Protein AF-A0A2H5Q8F5-F1 (afdb_monomer)

Organism: Citrus unshiu (NCBI:txid55188)

Solvent-accessible surface area (backbone atoms only — not comparable to full-atom values): 18037 Å² total; per-residue (Å²): 134,85,82,70,78,88,77,77,68,97,67,90,52,78,84,54,54,41,53,65,63,51,45,50,50,48,67,72,54,40,42,77,67,35,43,55,51,43,51,74,40,94,64,18,70,63,71,73,54,81,83,72,86,85,52,35,65,60,52,47,59,52,56,75,29,54,50,92,69,85,92,63,81,60,96,67,64,47,37,30,56,56,87,95,43,81,43,79,48,35,58,67,56,48,17,65,75,69,66,34,44,76,59,76,80,81,71,78,81,60,94,77,54,54,51,48,64,42,45,75,76,54,72,24,91,85,50,85,51,27,40,51,56,46,57,49,50,62,69,69,54,59,42,86,81,42,57,59,68,57,45,36,36,53,50,52,42,52,48,42,48,43,43,57,62,27,58,60,54,82,40,66,55,63,59,70,56,54,28,40,31,65,45,54,69,61,50,68,68,44,23,53,21,45,60,38,38,54,54,49,47,55,54,56,58,48,58,52,55,58,47,52,54,49,52,53,51,51,57,62,68,69,48,76,81,84,72,90,76,88,82,91,79,94,86,86,90,82,87,80,84,88,86,82,82,89,77,80,94,77,82,86,82,80,81,74,86,82,80,82,85,85,89,85,90,82,87,84,90,80,84,80,89,79,89,80,88,84,83,88,133

Radius of gyration: 29.48 Å; Cα contacts (8 Å, |Δi|>4): 222; chains: 1; bounding box: 108×47×76 Å

pLDDT: mean 73.05, std 24.73, range [25.03, 98.44]

Foldseek 3Di:
DDDDPVLDDDAFDDFLAPLVVLLVLLVVQADPLLLVVLLPAQQNCSNVDDDDDDDRPVLSVQLVQWDDDDPDPPVQKTWGDDPPDIDIDGLVVLCVVNVFAADDLPDDDDPPLPLVLCVPQVVDDPDWAFQQNLVVSSNVDRNVPDDSLSSNLSSLLSCCQRHQVSDDRRHTTDSVLSSQSSVVVSNRPDRSSVSSSVNVRVVSVCSSVVVSVVVVVVVVVPPDPPDDDDDDDDDDPPDDDDDDDDDDDDDDDDDDDDDDDDDDDDDDDDDDDDDDDDDDD

Structure (mmCIF, N/CA/C/O backbone):
data_AF-A0A2H5Q8F5-F1
#
_entry.id   AF-A0A2H5Q8F5-F1
#
loop_
_atom_site.group_PDB
_atom_site.id
_atom_site.type_symbol
_atom_site.label_atom_id
_atom_site.label_alt_id
_atom_site.label_comp_id
_atom_site.label_asym_id
_atom_site.label_entity_id
_atom_site.label_seq_id
_atom_site.pdbx_PDB_ins_code
_atom_site.Cartn_x
_atom_site.Cartn_y
_atom_site.Cartn_z
_atom_site.occupancy
_atom_site.B_iso_or_equiv
_atom_site.auth_seq_id
_atom_site.auth_comp_id
_atom_site.auth_asym_id
_atom_site.auth_atom_id
_atom_site.pdbx_PDB_model_num
ATOM 1 N N . MET A 1 1 ? 21.955 -10.061 -30.397 1.00 34.00 1 MET A N 1
ATOM 2 C CA . MET A 1 1 ? 22.766 -8.888 -29.993 1.00 34.00 1 MET A CA 1
ATOM 3 C C . MET A 1 1 ? 23.418 -9.223 -28.654 1.00 34.00 1 MET A C 1
ATOM 5 O O . MET A 1 1 ? 22.698 -9.465 -27.698 1.00 34.00 1 MET A O 1
ATOM 9 N N . TYR A 1 2 ? 24.745 -9.379 -28.593 1.00 30.88 2 TYR A N 1
ATOM 10 C CA . TYR A 1 2 ? 25.444 -9.763 -27.357 1.00 30.88 2 TYR A CA 1
ATOM 11 C C . TYR A 1 2 ? 25.625 -8.535 -26.455 1.00 30.88 2 TYR A C 1
ATOM 13 O O . TYR A 1 2 ? 26.374 -7.623 -26.804 1.00 30.88 2 TYR A O 1
ATOM 21 N N . PHE A 1 3 ? 24.958 -8.511 -25.299 1.00 35.00 3 PHE A N 1
ATOM 22 C CA . PHE A 1 3 ? 25.232 -7.530 -24.247 1.00 35.00 3 PHE A CA 1
ATOM 23 C C . PHE A 1 3 ? 26.681 -7.702 -23.766 1.00 35.00 3 PHE A C 1
ATOM 25 O O . PHE A 1 3 ? 27.077 -8.789 -23.338 1.00 35.00 3 PHE A O 1
ATOM 32 N N . ARG A 1 4 ? 27.504 -6.649 -23.860 1.00 33.81 4 ARG A N 1
ATOM 33 C CA . ARG A 1 4 ? 28.868 -6.677 -23.318 1.00 33.81 4 ARG A CA 1
ATOM 34 C C . ARG A 1 4 ? 28.794 -6.699 -21.791 1.00 33.81 4 ARG A C 1
ATOM 36 O O . ARG A 1 4 ? 28.156 -5.861 -21.170 1.00 33.81 4 ARG A O 1
ATOM 43 N N . TYR A 1 5 ? 29.523 -7.630 -21.184 1.00 40.81 5 TYR A N 1
ATOM 44 C CA . TYR A 1 5 ? 29.612 -7.847 -19.732 1.00 40.81 5 TYR A CA 1
ATOM 45 C C . TYR A 1 5 ? 30.163 -6.637 -18.933 1.00 40.81 5 TYR A C 1
ATOM 47 O O . TYR A 1 5 ? 30.174 -6.660 -17.707 1.00 40.81 5 TYR A O 1
ATOM 55 N N . ALA A 1 6 ? 30.625 -5.580 -19.614 1.00 42.28 6 ALA A N 1
ATOM 56 C CA . ALA A 1 6 ? 31.338 -4.437 -19.036 1.00 42.28 6 ALA A CA 1
ATOM 57 C C . ALA A 1 6 ? 30.448 -3.408 -18.301 1.00 42.28 6 ALA A C 1
ATOM 59 O O . ALA A 1 6 ? 30.986 -2.525 -17.626 1.00 42.28 6 ALA A O 1
ATOM 60 N N . ASP A 1 7 ? 29.122 -3.553 -18.387 1.00 51.56 7 ASP A N 1
ATOM 61 C CA . ASP A 1 7 ? 28.143 -2.650 -17.757 1.00 51.56 7 ASP A CA 1
ATOM 62 C C . ASP A 1 7 ? 27.444 -3.264 -16.527 1.00 51.56 7 ASP A C 1
ATOM 64 O O . ASP A 1 7 ? 26.551 -2.662 -15.935 1.00 51.56 7 ASP A O 1
ATOM 68 N N . HIS A 1 8 ? 27.867 -4.457 -16.092 1.00 58.03 8 HIS A N 1
ATOM 69 C CA . HIS A 1 8 ? 27.365 -5.067 -14.860 1.00 58.03 8 HIS A CA 1
ATOM 70 C C . HIS A 1 8 ? 28.034 -4.415 -13.644 1.00 58.03 8 HIS A C 1
ATOM 72 O O . HIS A 1 8 ? 29.191 -4.699 -13.331 1.00 58.03 8 HIS A O 1
ATOM 78 N N . PHE A 1 9 ? 27.305 -3.553 -12.934 1.00 59.28 9 PHE A N 1
ATOM 79 C CA . PHE A 1 9 ? 27.738 -3.031 -11.638 1.00 59.28 9 PHE A CA 1
ATOM 80 C C . PHE A 1 9 ? 27.064 -3.803 -10.494 1.00 59.28 9 PHE A C 1
ATOM 82 O O . PHE A 1 9 ? 25.856 -4.046 -10.537 1.00 59.28 9 PHE A O 1
ATOM 89 N N . PRO A 1 10 ? 27.805 -4.177 -9.435 1.00 57.28 10 PRO A N 1
ATOM 90 C CA . PRO A 1 10 ? 27.221 -4.857 -8.291 1.00 57.28 10 PRO A CA 1
ATOM 91 C C . PRO A 1 10 ? 26.249 -3.912 -7.584 1.00 57.28 10 PRO A C 1
ATOM 93 O O . PRO A 1 10 ? 26.632 -2.891 -7.011 1.00 57.28 10 PRO A O 1
ATOM 96 N N . SER A 1 11 ? 24.965 -4.252 -7.630 1.00 60.81 11 SER A N 1
ATOM 97 C CA . SER A 1 11 ? 23.902 -3.422 -7.086 1.00 60.81 11 SER A CA 1
ATOM 98 C C . SER A 1 11 ? 23.015 -4.234 -6.153 1.00 60.81 11 SER A C 1
ATOM 100 O O . SER A 1 11 ? 22.461 -5.269 -6.522 1.00 60.81 11 SER A O 1
ATOM 102 N N . ARG A 1 12 ? 22.851 -3.746 -4.919 1.00 68.69 12 ARG A N 1
ATOM 103 C CA . ARG A 1 12 ? 21.891 -4.315 -3.972 1.00 68.69 12 ARG A CA 1
ATOM 104 C C . ARG A 1 12 ? 20.542 -3.636 -4.179 1.00 68.69 12 ARG A C 1
ATOM 106 O O . ARG A 1 12 ? 20.439 -2.410 -4.104 1.00 68.69 12 ARG A O 1
ATOM 113 N N . ILE A 1 13 ? 19.522 -4.435 -4.466 1.00 75.06 13 ILE A N 1
ATOM 114 C CA . ILE A 1 13 ? 18.124 -4.004 -4.479 1.00 75.06 13 ILE A CA 1
ATOM 115 C C . ILE A 1 13 ? 17.458 -4.612 -3.254 1.00 75.06 13 ILE A C 1
ATOM 117 O O . ILE A 1 13 ? 17.6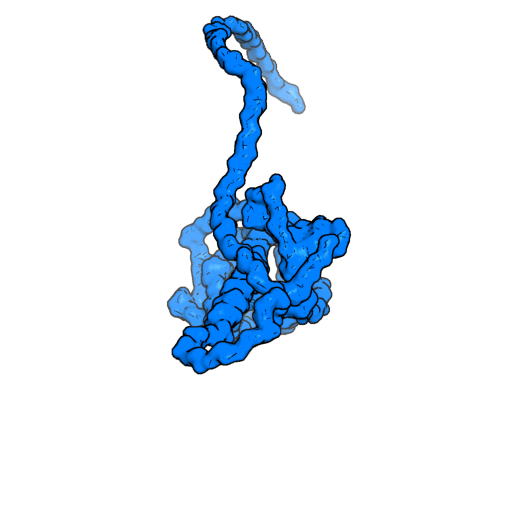34 -5.795 -2.963 1.00 75.06 13 ILE A O 1
ATOM 121 N N . SER A 1 14 ? 16.723 -3.795 -2.514 1.00 75.12 14 SER A N 1
ATOM 122 C CA . SER A 1 14 ? 15.974 -4.224 -1.337 1.00 75.12 14 SER A CA 1
ATOM 123 C C . SER A 1 14 ? 14.509 -3.872 -1.509 1.00 75.12 14 SER A C 1
ATOM 125 O O . SER A 1 14 ? 14.201 -2.729 -1.837 1.00 75.12 14 SER A O 1
ATOM 127 N N . SER A 1 15 ? 13.630 -4.826 -1.221 1.00 79.69 15 SER A N 1
ATOM 128 C CA . SER A 1 15 ? 12.203 -4.558 -1.086 1.00 79.69 15 SER A CA 1
ATOM 129 C C . SER A 1 15 ? 11.922 -3.952 0.283 1.00 79.69 15 SER A C 1
ATOM 131 O O . SER A 1 15 ? 12.392 -4.458 1.304 1.00 79.69 15 SER A O 1
ATOM 133 N N . MET A 1 16 ? 11.164 -2.860 0.294 1.00 81.69 16 MET A N 1
ATOM 134 C CA . MET A 1 16 ? 10.623 -2.260 1.515 1.00 81.69 16 MET A CA 1
ATOM 135 C C . MET A 1 16 ? 9.181 -2.707 1.789 1.00 81.69 16 MET A C 1
ATOM 137 O O . MET A 1 16 ? 8.676 -2.497 2.893 1.00 81.69 16 MET A O 1
ATOM 141 N N . CYS A 1 17 ? 8.530 -3.340 0.808 1.00 81.94 17 CYS A N 1
ATOM 142 C CA . CYS A 1 17 ? 7.189 -3.886 0.947 1.00 81.94 17 CYS A CA 1
ATOM 143 C C . CYS A 1 17 ? 7.223 -5.096 1.889 1.00 81.94 17 CYS A C 1
ATOM 145 O O . CYS A 1 17 ? 8.013 -6.025 1.700 1.00 81.94 17 CYS A O 1
ATOM 147 N N . LYS A 1 18 ? 6.355 -5.091 2.905 1.00 83.06 18 LYS A N 1
ATOM 148 C CA . LYS A 1 18 ? 6.269 -6.151 3.923 1.00 83.06 18 LYS A CA 1
ATOM 149 C C . LYS A 1 18 ? 4.934 -6.893 3.878 1.00 83.06 18 LYS A C 1
ATOM 151 O O . LYS A 1 18 ? 4.382 -7.191 4.933 1.00 83.06 18 LYS A O 1
ATOM 156 N N . LEU A 1 19 ? 4.423 -7.191 2.680 1.00 89.88 19 LEU A N 1
ATOM 157 C CA . LEU A 1 19 ? 3.089 -7.777 2.483 1.00 89.88 19 LEU A CA 1
ATOM 158 C C . LEU A 1 19 ? 2.803 -8.949 3.433 1.00 89.88 19 LEU A C 1
ATOM 160 O O . LEU A 1 19 ? 1.836 -8.894 4.179 1.00 89.88 19 LEU A O 1
ATOM 164 N N . SER A 1 20 ? 3.673 -9.959 3.484 1.00 90.19 20 SER A N 1
ATOM 165 C CA . SER A 1 20 ? 3.462 -11.143 4.330 1.00 90.19 20 SER A CA 1
ATOM 166 C C . SER A 1 20 ? 3.398 -10.819 5.825 1.00 90.19 20 SER A C 1
ATOM 168 O O . SER A 1 20 ? 2.561 -11.360 6.543 1.00 90.19 20 SER A O 1
ATOM 170 N N . SER A 1 21 ? 4.254 -9.914 6.308 1.00 90.88 21 SER A N 1
ATOM 171 C CA . SER A 1 21 ? 4.241 -9.478 7.709 1.00 90.88 21 SER A CA 1
ATOM 172 C C . SER A 1 21 ? 3.019 -8.621 8.038 1.00 90.88 21 SER A C 1
ATOM 174 O O . SER A 1 21 ? 2.482 -8.738 9.134 1.00 90.88 21 SER A O 1
ATOM 176 N N . VAL A 1 22 ? 2.580 -7.776 7.103 1.00 93.56 22 VAL A N 1
ATOM 177 C CA . VAL A 1 22 ? 1.410 -6.902 7.263 1.00 93.56 22 VAL A CA 1
ATOM 178 C C . VAL A 1 22 ? 0.121 -7.716 7.252 1.00 93.56 22 VAL A C 1
ATOM 180 O O . VAL A 1 22 ? -0.694 -7.548 8.150 1.00 93.56 22 VAL A O 1
ATOM 183 N N . VAL A 1 23 ? -0.032 -8.636 6.295 1.00 94.75 23 VAL A N 1
ATOM 184 C CA . VAL A 1 23 ? -1.160 -9.579 6.222 1.00 94.75 23 VAL A CA 1
ATOM 185 C C . VAL A 1 23 ? -1.274 -10.355 7.528 1.00 94.75 23 VAL A C 1
ATOM 187 O O . VAL A 1 23 ? -2.320 -10.315 8.168 1.00 94.75 23 VAL A O 1
ATOM 190 N N . LYS A 1 24 ? -0.169 -10.949 7.994 1.00 94.44 24 LYS A N 1
ATOM 191 C CA . LYS A 1 24 ? -0.139 -11.673 9.267 1.00 94.44 24 LYS A CA 1
ATOM 192 C C . LYS A 1 24 ? -0.537 -10.787 10.453 1.00 94.44 24 LYS A C 1
ATOM 194 O O . LYS A 1 24 ? -1.337 -11.204 11.281 1.00 94.44 24 LYS A O 1
ATOM 199 N N . ALA A 1 25 ? -0.019 -9.559 10.524 1.00 95.94 25 ALA A N 1
ATOM 200 C CA . ALA A 1 25 ? -0.371 -8.628 11.595 1.00 95.94 25 ALA A CA 1
ATOM 201 C C . ALA A 1 25 ? -1.864 -8.260 11.582 1.00 95.94 25 ALA A C 1
ATOM 203 O O . ALA A 1 25 ? -2.475 -8.180 12.642 1.00 95.94 25 ALA A O 1
ATOM 204 N N . ILE A 1 26 ? -2.461 -8.063 10.403 1.00 97.06 26 ILE A N 1
ATOM 205 C CA . ILE A 1 26 ? -3.895 -7.782 10.252 1.00 97.06 26 ILE A CA 1
ATOM 206 C C . ILE A 1 26 ? -4.732 -8.990 10.695 1.00 97.06 26 ILE A C 1
ATOM 208 O O . ILE A 1 26 ? -5.683 -8.819 11.455 1.00 97.06 26 ILE A O 1
ATOM 212 N N . GLU A 1 27 ? -4.369 -10.201 10.267 1.00 96.19 27 GLU A N 1
ATOM 213 C CA . GLU A 1 27 ? -5.077 -11.437 10.631 1.00 96.19 27 GLU A CA 1
ATOM 214 C C . GLU A 1 27 ? -5.012 -11.752 12.129 1.00 96.19 27 GLU A C 1
ATOM 216 O O . GLU A 1 27 ? -5.984 -12.255 12.688 1.00 96.19 27 GLU A O 1
ATOM 221 N N . GLU A 1 28 ? -3.887 -11.452 12.781 1.00 96.44 28 GLU A N 1
ATOM 222 C CA . GLU A 1 28 ? -3.693 -11.680 14.217 1.00 96.44 28 GLU A CA 1
ATOM 223 C C . GLU A 1 28 ? -4.372 -10.616 15.088 1.00 96.44 28 GLU A C 1
ATOM 225 O O . GLU A 1 28 ? -4.839 -10.931 16.183 1.00 96.44 28 GLU A O 1
ATOM 230 N N . LYS A 1 29 ? -4.397 -9.353 14.641 1.00 96.75 29 LYS A N 1
ATOM 231 C CA . LYS A 1 29 ? -4.876 -8.224 15.453 1.00 96.75 29 LYS A CA 1
ATOM 232 C C . LYS A 1 29 ? -6.372 -7.970 15.328 1.00 96.75 29 LYS A C 1
ATOM 234 O O . LYS A 1 29 ? -6.983 -7.605 16.326 1.00 96.75 29 LYS A O 1
ATOM 239 N N . LEU A 1 30 ? -6.954 -8.110 14.138 1.00 98.00 30 LEU A N 1
ATOM 240 C CA . LEU A 1 30 ? -8.371 -7.813 13.935 1.00 98.00 30 LEU A CA 1
ATOM 241 C C . LEU A 1 30 ? -9.266 -8.886 14.558 1.00 98.00 30 LEU A C 1
ATOM 243 O O . LEU A 1 30 ? -8.989 -10.084 14.488 1.00 98.00 30 LEU A O 1
ATOM 247 N N . THR A 1 31 ? -10.415 -8.470 15.094 1.00 98.31 31 THR A N 1
ATOM 248 C CA . THR A 1 31 ? -11.453 -9.429 15.493 1.00 98.31 31 THR A CA 1
ATOM 249 C C . THR A 1 31 ? -12.011 -10.159 14.266 1.00 98.31 31 THR A C 1
ATOM 251 O O . THR A 1 31 ? -11.917 -9.682 13.134 1.00 98.31 31 THR A O 1
ATOM 254 N N . LYS A 1 32 ? -12.679 -11.308 14.461 1.00 98.06 32 LYS A N 1
ATOM 255 C CA . LYS A 1 32 ? -13.287 -12.073 13.350 1.00 98.06 32 LYS A CA 1
ATOM 256 C C . LYS A 1 32 ? -14.222 -11.223 12.481 1.00 98.06 32 LYS A C 1
ATOM 258 O O . LYS A 1 32 ? -14.251 -11.392 11.261 1.00 98.06 32 LYS A O 1
ATOM 263 N N . ARG A 1 33 ? -14.981 -10.314 13.102 1.00 98.06 33 ARG A N 1
ATOM 264 C CA . ARG A 1 33 ? -15.904 -9.415 12.401 1.00 98.06 33 ARG A CA 1
ATOM 265 C C . ARG A 1 33 ? -15.145 -8.375 11.580 1.00 98.06 33 ARG A C 1
ATOM 267 O O . ARG A 1 33 ? -15.401 -8.264 10.385 1.00 98.06 33 ARG A O 1
ATOM 274 N N . GLN A 1 34 ? -14.183 -7.688 12.189 1.00 98.44 34 GLN A N 1
ATOM 275 C CA . GLN A 1 34 ? -13.357 -6.675 11.523 1.00 98.44 34 GLN A CA 1
ATOM 276 C C . GLN A 1 34 ? -12.548 -7.276 10.370 1.00 98.44 34 GLN A C 1
ATOM 278 O O . GLN A 1 34 ? -12.529 -6.729 9.270 1.00 98.44 34 GLN A O 1
ATOM 283 N N . LEU A 1 35 ? -11.959 -8.457 10.577 1.00 98.31 35 LEU A N 1
ATOM 284 C CA . LEU A 1 35 ? -11.248 -9.185 9.531 1.00 98.31 35 LEU A CA 1
ATOM 285 C C . LEU A 1 35 ? -12.183 -9.569 8.378 1.00 98.31 35 LEU A C 1
ATOM 287 O O . LEU A 1 35 ? -11.809 -9.442 7.215 1.00 98.31 35 LEU A O 1
ATOM 291 N N . SER A 1 36 ? -13.419 -9.994 8.669 1.00 98.25 36 SER A N 1
ATOM 292 C CA . SER A 1 36 ? -14.413 -10.244 7.619 1.00 98.25 36 SER A CA 1
ATOM 293 C C . SER A 1 36 ? -14.797 -8.975 6.857 1.00 98.25 36 SER A C 1
ATOM 295 O O . SER A 1 36 ? -15.155 -9.087 5.685 1.00 98.25 36 SER A O 1
ATOM 297 N N . MET A 1 37 ? -14.784 -7.806 7.498 1.00 98.38 37 MET A N 1
ATOM 298 C CA . MET A 1 37 ? -15.031 -6.531 6.825 1.00 98.38 37 MET A CA 1
ATOM 299 C C . MET A 1 37 ? -13.860 -6.177 5.909 1.00 98.38 37 MET A C 1
ATOM 301 O O . MET A 1 37 ? -14.089 -5.898 4.738 1.00 98.38 37 MET A O 1
ATOM 305 N N . PHE A 1 38 ? -12.620 -6.304 6.392 1.00 98.19 38 PHE A N 1
ATOM 306 C CA . PHE A 1 38 ? -11.417 -6.072 5.590 1.00 98.19 38 PHE A CA 1
ATOM 307 C C . PHE A 1 38 ? -11.344 -7.004 4.372 1.00 98.19 38 PHE A C 1
ATOM 309 O O . PHE A 1 38 ? -11.084 -6.549 3.263 1.00 98.19 38 PHE A O 1
ATOM 316 N N . LYS A 1 39 ? -11.642 -8.301 4.545 1.00 97.62 39 LYS A N 1
ATOM 317 C CA . LYS A 1 39 ? -11.675 -9.293 3.451 1.00 97.62 39 LYS A CA 1
ATOM 318 C C . LYS A 1 39 ? -12.640 -8.936 2.320 1.00 97.62 39 LYS A C 1
ATOM 320 O O . LYS A 1 39 ? -12.420 -9.347 1.189 1.00 97.62 39 LYS A O 1
ATOM 325 N N . LYS A 1 40 ? -13.716 -8.210 2.624 1.00 97.19 40 LYS A N 1
ATOM 326 C CA . LYS A 1 40 ? -14.716 -7.770 1.639 1.00 97.19 40 LYS A CA 1
ATOM 327 C C . LYS A 1 40 ? -14.396 -6.396 1.040 1.00 97.19 40 LYS A C 1
ATOM 329 O O . LYS A 1 40 ? -15.150 -5.932 0.190 1.00 97.19 40 LYS A O 1
ATOM 334 N N . ASP A 1 41 ? -13.343 -5.737 1.514 1.00 96.06 41 ASP A N 1
ATOM 335 C CA . ASP A 1 41 ? -12.947 -4.399 1.086 1.00 96.06 41 ASP A CA 1
ATOM 336 C C . ASP A 1 41 ? -11.919 -4.443 -0.060 1.00 96.06 41 ASP A C 1
ATOM 338 O O . ASP A 1 41 ? -11.476 -5.510 -0.484 1.00 96.06 41 ASP A O 1
ATOM 342 N N . ILE A 1 42 ? -11.512 -3.269 -0.548 1.00 94.94 42 ILE A N 1
ATOM 343 C CA . ILE A 1 42 ? -10.690 -3.068 -1.756 1.00 94.94 42 ILE A CA 1
ATOM 344 C C . ILE A 1 42 ? -9.304 -3.735 -1.734 1.00 94.94 42 ILE A C 1
ATOM 346 O O . ILE A 1 42 ? -8.683 -3.878 -2.782 1.00 94.94 42 ILE A O 1
ATOM 350 N N . PHE A 1 43 ? -8.808 -4.133 -0.560 1.00 96.06 43 PHE A N 1
ATOM 351 C CA . PHE A 1 43 ? -7.529 -4.835 -0.402 1.00 96.06 43 PHE A CA 1
ATOM 352 C C . PHE A 1 43 ? -7.692 -6.268 0.111 1.00 96.06 43 PHE A C 1
ATOM 354 O O . PHE A 1 43 ? -6.701 -6.928 0.425 1.00 96.06 43 PHE A O 1
ATOM 361 N N . GLY A 1 44 ? -8.926 -6.764 0.221 1.00 96.19 44 GLY A N 1
ATOM 362 C CA . GLY A 1 44 ? -9.214 -8.071 0.801 1.00 96.19 44 GLY A CA 1
ATOM 363 C C . GLY A 1 44 ? -8.519 -9.222 0.075 1.00 96.19 44 GLY A C 1
ATOM 364 O O . GLY A 1 44 ? -8.017 -10.136 0.727 1.00 96.19 44 GLY A O 1
ATOM 365 N N . HIS A 1 45 ? -8.395 -9.138 -1.254 1.00 94.62 45 HIS A N 1
ATOM 366 C CA . HIS A 1 45 ? -7.743 -10.159 -2.083 1.00 94.62 45 HIS A CA 1
ATOM 367 C C . HIS A 1 45 ? -6.256 -10.345 -1.764 1.00 94.62 45 HIS A C 1
ATOM 369 O O . HIS A 1 45 ? -5.722 -11.434 -1.964 1.00 94.62 45 HIS A O 1
ATOM 375 N N . PHE A 1 46 ? -5.585 -9.336 -1.200 1.00 94.38 46 PHE A N 1
ATOM 376 C CA . PHE A 1 46 ? -4.183 -9.458 -0.796 1.00 94.38 46 PHE A CA 1
ATOM 377 C C . PHE A 1 46 ? -3.964 -10.409 0.384 1.00 94.38 46 PHE A C 1
ATOM 379 O O . PHE A 1 46 ? -2.854 -10.916 0.545 1.00 94.38 46 PHE A O 1
ATOM 386 N N . LEU A 1 47 ? -4.996 -10.686 1.189 1.00 93.25 47 LEU A N 1
ATOM 387 C CA . LEU A 1 47 ? -4.921 -11.688 2.258 1.00 93.25 47 LEU A CA 1
ATOM 388 C C . LEU A 1 47 ? -4.799 -13.114 1.699 1.00 93.25 47 LEU A C 1
ATOM 390 O O . LEU A 1 47 ? -4.296 -14.005 2.375 1.00 93.25 47 LEU A O 1
ATOM 394 N N . GLU A 1 48 ? -5.238 -13.331 0.460 1.00 89.50 48 GLU A N 1
ATOM 395 C CA . GLU A 1 48 ? -5.202 -14.632 -0.215 1.00 89.50 48 GLU A CA 1
ATOM 396 C C . GLU A 1 48 ? -3.972 -14.778 -1.127 1.00 89.50 48 GLU A C 1
ATOM 398 O O . GLU A 1 48 ? -3.686 -15.864 -1.643 1.00 89.50 48 GLU A O 1
ATOM 403 N N . CYS A 1 49 ? -3.210 -13.696 -1.319 1.00 86.12 49 CYS A N 1
ATOM 404 C CA . CYS A 1 49 ? -2.006 -13.715 -2.134 1.00 86.12 49 CYS A CA 1
ATOM 405 C C . CYS A 1 49 ? -0.929 -14.614 -1.517 1.00 86.12 49 CYS A C 1
ATOM 407 O O . CYS A 1 49 ? -0.564 -14.507 -0.345 1.00 86.12 49 CYS A O 1
ATOM 409 N N . ARG A 1 50 ? -0.334 -15.468 -2.355 1.00 80.00 50 ARG A N 1
ATOM 410 C CA . ARG A 1 50 ? 0.817 -16.280 -1.953 1.00 80.00 50 ARG A CA 1
ATOM 411 C C . ARG A 1 50 ? 2.013 -15.379 -1.644 1.00 80.00 50 ARG A C 1
ATOM 413 O O . ARG A 1 50 ? 2.356 -14.491 -2.421 1.00 80.00 50 ARG A O 1
ATOM 420 N N . SER A 1 51 ? 2.692 -15.660 -0.535 1.00 74.25 51 SER A N 1
ATOM 421 C CA . SER A 1 51 ? 3.955 -15.006 -0.200 1.00 74.25 51 SER A CA 1
ATOM 422 C C . SER A 1 51 ? 5.094 -15.638 -0.998 1.00 74.25 51 SER A C 1
ATOM 424 O O . SER A 1 51 ? 5.458 -16.788 -0.752 1.00 74.25 51 SER A O 1
ATOM 426 N N . PHE A 1 52 ? 5.699 -14.871 -1.902 1.00 77.19 52 PHE A N 1
ATOM 427 C CA . PHE A 1 52 ? 6.931 -15.261 -2.585 1.00 77.19 52 PHE A CA 1
ATOM 428 C C . PHE A 1 52 ? 8.134 -14.542 -1.965 1.00 77.19 52 PHE A C 1
ATOM 430 O O . PHE A 1 52 ? 8.047 -13.344 -1.676 1.00 77.19 52 PHE A O 1
ATOM 437 N N . PRO A 1 53 ? 9.265 -15.235 -1.742 1.00 79.75 53 PRO A N 1
ATOM 438 C CA . PRO A 1 53 ? 10.467 -14.581 -1.251 1.00 79.75 53 PRO A CA 1
ATOM 439 C C . PRO A 1 53 ? 10.976 -13.586 -2.297 1.00 79.75 53 PRO A C 1
ATOM 441 O O . PRO A 1 53 ? 11.173 -13.926 -3.464 1.00 79.75 53 PRO A O 1
ATOM 444 N N . PHE A 1 54 ? 11.210 -12.346 -1.873 1.00 83.94 54 PHE A N 1
ATOM 445 C CA . PHE A 1 54 ? 11.794 -11.333 -2.742 1.00 83.94 54 PHE A CA 1
ATOM 446 C C . PHE A 1 54 ? 13.247 -11.688 -3.083 1.00 83.94 54 PHE A C 1
ATOM 448 O O . PHE A 1 54 ? 14.076 -11.864 -2.188 1.00 83.94 54 PHE A O 1
ATOM 455 N N . SER A 1 55 ? 13.574 -11.720 -4.377 1.00 86.19 55 SER A N 1
ATOM 456 C CA . SER A 1 55 ? 14.947 -11.876 -4.859 1.00 86.19 55 SER A CA 1
ATOM 457 C C . SER A 1 55 ? 15.433 -10.590 -5.515 1.00 86.19 55 SER A C 1
ATOM 459 O O . SER A 1 55 ? 15.136 -10.303 -6.676 1.00 86.19 55 SER A O 1
ATOM 461 N N . GLY A 1 56 ? 16.246 -9.833 -4.775 1.00 85.62 56 GLY A N 1
ATOM 462 C CA . GLY A 1 56 ? 16.904 -8.640 -5.309 1.00 85.62 56 GLY A CA 1
ATOM 463 C C . GLY A 1 56 ? 17.848 -8.955 -6.473 1.00 85.62 56 GLY A C 1
ATOM 464 O O . GLY A 1 56 ? 18.047 -8.103 -7.330 1.00 85.62 56 GLY A O 1
ATOM 465 N N . VAL A 1 57 ? 18.383 -10.181 -6.540 1.00 86.00 57 VAL A N 1
ATOM 466 C CA . VAL A 1 57 ? 19.239 -10.639 -7.646 1.00 86.00 57 VAL A CA 1
ATOM 467 C C . VAL A 1 57 ? 18.432 -10.784 -8.932 1.00 86.00 57 VAL A C 1
ATOM 469 O O . VAL A 1 57 ? 18.870 -10.295 -9.970 1.00 86.00 57 VAL A O 1
ATOM 472 N N . ILE A 1 58 ? 17.252 -11.412 -8.870 1.00 88.12 58 ILE A N 1
ATOM 473 C CA . ILE A 1 58 ? 16.375 -11.559 -10.042 1.00 88.12 58 ILE A CA 1
ATOM 474 C C . ILE A 1 58 ? 15.933 -10.181 -10.527 1.00 88.12 58 ILE A C 1
ATOM 476 O O . ILE A 1 58 ? 16.095 -9.878 -11.705 1.00 88.12 58 ILE A O 1
ATOM 480 N N . LEU A 1 59 ? 15.457 -9.322 -9.617 1.00 87.81 59 LEU A N 1
ATOM 481 C CA . LEU A 1 59 ? 15.019 -7.977 -9.987 1.00 87.81 59 LEU A CA 1
ATOM 482 C C . LEU A 1 59 ? 16.165 -7.144 -10.574 1.00 87.81 59 LEU A C 1
ATOM 484 O O . LEU A 1 59 ? 15.973 -6.462 -11.571 1.00 87.81 59 LEU A O 1
ATOM 488 N N . HIS A 1 60 ? 17.374 -7.232 -10.014 1.00 85.38 60 HIS A N 1
ATOM 489 C CA . HIS A 1 60 ? 18.529 -6.515 -10.553 1.00 85.38 60 HIS A CA 1
ATOM 490 C C . HIS A 1 60 ? 18.885 -6.975 -11.967 1.00 85.38 60 HIS A C 1
ATOM 492 O O . HIS A 1 60 ? 19.093 -6.142 -12.843 1.00 85.38 60 HIS A O 1
ATOM 498 N N . ASN A 1 61 ? 18.906 -8.288 -12.200 1.00 86.12 61 ASN A N 1
ATOM 499 C CA . ASN A 1 61 ? 19.152 -8.844 -13.525 1.00 86.12 61 ASN A CA 1
ATOM 500 C C . ASN A 1 61 ? 18.061 -8.446 -14.525 1.00 86.12 61 ASN A C 1
ATOM 502 O O . ASN A 1 61 ? 18.370 -8.170 -15.681 1.00 86.12 61 ASN A O 1
ATOM 506 N N . LEU A 1 62 ? 16.798 -8.410 -14.097 1.00 88.38 62 LEU A N 1
ATOM 507 C CA . LEU A 1 62 ? 15.697 -7.939 -14.931 1.00 88.38 62 LEU A CA 1
ATOM 508 C C . LEU A 1 62 ? 15.884 -6.466 -15.310 1.00 88.38 62 LEU A C 1
ATOM 510 O O . LEU A 1 62 ? 15.806 -6.128 -16.483 1.00 88.38 62 LEU A O 1
ATOM 514 N N . LEU A 1 63 ? 16.212 -5.613 -14.338 1.00 86.12 63 LEU A N 1
ATOM 515 C CA . LEU A 1 63 ? 16.438 -4.186 -14.562 1.00 86.12 63 LEU A CA 1
ATOM 516 C C . LEU A 1 63 ? 17.599 -3.910 -15.530 1.00 86.12 63 LEU A C 1
ATOM 518 O O . LEU A 1 63 ? 17.470 -3.054 -16.392 1.00 86.12 63 LEU A O 1
ATOM 522 N N . LEU A 1 64 ? 18.694 -4.677 -15.490 1.00 84.44 64 LEU A N 1
ATOM 523 C CA . LEU A 1 64 ? 19.794 -4.536 -16.466 1.00 84.44 64 LEU A CA 1
ATOM 524 C C . LEU A 1 64 ? 19.376 -4.784 -17.929 1.00 84.44 64 LEU A C 1
ATOM 526 O O . LEU A 1 64 ? 20.139 -4.480 -18.840 1.00 84.44 64 LEU A O 1
ATOM 530 N N . ARG A 1 65 ? 18.189 -5.356 -18.157 1.00 87.56 65 ARG A N 1
ATOM 531 C CA . ARG A 1 65 ? 17.609 -5.591 -19.484 1.00 87.56 65 ARG A CA 1
ATOM 532 C C . ARG A 1 65 ? 16.613 -4.506 -19.899 1.00 87.56 65 ARG A C 1
ATOM 534 O O . ARG A 1 65 ? 15.954 -4.670 -20.925 1.00 87.56 65 ARG A O 1
ATOM 541 N N . GLN A 1 66 ? 16.464 -3.443 -19.107 1.00 86.06 66 GLN A N 1
ATOM 542 C CA . GLN A 1 66 ? 15.613 -2.312 -19.456 1.00 86.06 66 GLN A CA 1
ATOM 543 C C . GLN A 1 66 ? 16.157 -1.618 -20.713 1.00 86.06 66 GLN A C 1
ATOM 545 O O . GLN A 1 66 ? 17.363 -1.402 -20.842 1.00 86.06 66 GLN A O 1
ATOM 550 N N . VAL A 1 67 ? 15.270 -1.278 -21.643 1.00 84.44 67 VAL A N 1
ATOM 551 C CA . VAL A 1 67 ? 15.597 -0.608 -22.907 1.00 84.44 67 VAL A CA 1
ATOM 552 C C . VAL A 1 67 ? 14.718 0.625 -23.097 1.00 84.44 67 VAL A C 1
ATOM 554 O O . VAL A 1 67 ? 13.576 0.657 -22.642 1.00 84.44 67 VAL A O 1
ATOM 557 N N . ALA A 1 68 ? 15.249 1.645 -23.773 1.00 78.19 68 ALA A N 1
ATOM 558 C CA . ALA A 1 68 ? 14.440 2.768 -24.233 1.00 78.19 68 ALA A CA 1
ATOM 559 C C . ALA A 1 68 ? 13.589 2.322 -25.432 1.00 78.19 68 ALA A C 1
ATOM 561 O O . ALA A 1 68 ? 14.093 1.634 -26.320 1.00 78.19 68 ALA A O 1
ATOM 562 N N . HIS A 1 69 ? 12.318 2.718 -25.464 1.00 69.81 69 HIS A N 1
ATOM 563 C CA . HIS A 1 69 ? 11.409 2.427 -26.569 1.00 69.81 69 HIS A CA 1
ATOM 564 C C . HIS A 1 69 ? 10.809 3.742 -27.078 1.00 69.81 69 HIS A C 1
ATOM 566 O O . HIS A 1 69 ? 10.028 4.381 -26.379 1.00 69.81 69 HIS A O 1
ATOM 572 N N . GLU A 1 70 ? 11.236 4.179 -28.266 1.00 57.69 70 GLU A N 1
ATOM 573 C CA . GLU A 1 70 ? 11.003 5.544 -28.767 1.00 57.69 70 GLU A CA 1
ATOM 574 C C . GLU A 1 70 ? 9.621 5.755 -29.420 1.00 57.69 70 GLU A C 1
ATOM 576 O O . GLU A 1 70 ? 9.200 6.898 -29.573 1.00 57.69 70 GLU A O 1
ATOM 581 N N . GLU A 1 71 ? 8.890 4.693 -29.782 1.00 56.31 71 GLU A N 1
ATOM 582 C CA . GLU A 1 71 ? 7.665 4.821 -30.599 1.00 56.31 71 GLU A CA 1
ATOM 583 C C . GLU A 1 71 ? 6.375 5.102 -29.808 1.00 56.31 71 GLU A C 1
ATOM 585 O O . GLU A 1 71 ? 5.376 5.506 -30.395 1.00 56.31 71 GLU A O 1
ATOM 590 N N . ASP A 1 72 ? 6.389 4.963 -28.482 1.00 50.94 72 ASP A N 1
ATOM 591 C CA . ASP A 1 72 ? 5.214 5.169 -27.626 1.00 50.94 72 ASP A CA 1
ATOM 592 C C . ASP A 1 72 ? 5.630 5.961 -26.380 1.00 50.94 72 ASP A C 1
ATOM 594 O O . ASP A 1 72 ? 5.781 5.421 -25.285 1.00 50.94 72 ASP A O 1
ATOM 598 N N . SER A 1 73 ? 5.838 7.270 -26.544 1.00 46.62 73 SER A N 1
ATOM 599 C CA . SER A 1 73 ? 6.206 8.213 -25.478 1.00 46.62 73 SER A CA 1
ATOM 600 C C . SER A 1 73 ? 5.053 8.494 -24.500 1.00 46.62 73 SER A C 1
ATOM 602 O O . SER A 1 73 ? 4.752 9.645 -24.185 1.00 46.62 73 SER A O 1
ATOM 604 N N . ARG A 1 74 ? 4.348 7.459 -24.037 1.00 54.66 74 ARG A N 1
ATOM 605 C CA . ARG A 1 74 ? 3.587 7.578 -22.794 1.00 54.66 74 ARG A CA 1
ATOM 606 C C . ARG A 1 74 ? 4.604 7.472 -21.669 1.00 54.66 74 ARG A C 1
ATOM 608 O O . ARG A 1 74 ? 5.255 6.441 -21.548 1.00 54.66 74 ARG A O 1
ATOM 615 N N . GLU A 1 75 ? 4.739 8.544 -20.897 1.00 61.41 75 GLU A N 1
ATOM 616 C CA . GLU A 1 75 ? 5.846 8.831 -19.968 1.00 61.41 75 GLU A CA 1
ATOM 617 C C . GLU A 1 75 ? 6.021 7.826 -18.803 1.00 61.41 75 GLU A C 1
ATOM 619 O O . GLU A 1 75 ? 6.937 7.989 -18.005 1.00 61.41 75 GLU A O 1
ATOM 624 N N . ASP A 1 76 ? 5.241 6.734 -18.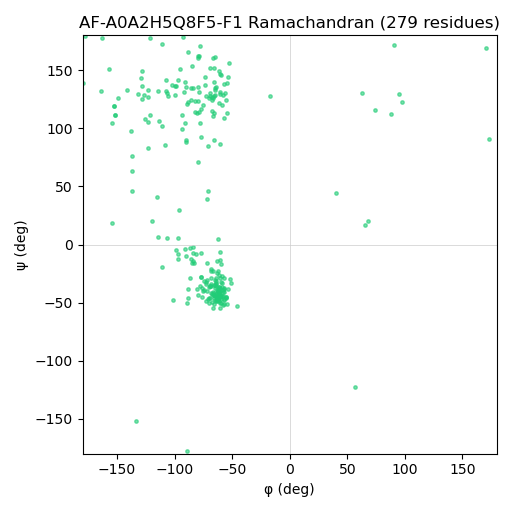761 1.00 72.62 76 ASP A N 1
ATOM 625 C CA . ASP A 1 76 ? 5.126 5.815 -17.621 1.00 72.62 76 ASP A CA 1
ATOM 626 C C . ASP A 1 76 ? 5.129 4.323 -18.032 1.00 72.62 76 ASP A C 1
ATOM 628 O O . ASP A 1 76 ? 4.265 3.540 -17.616 1.00 72.62 76 ASP A O 1
ATOM 632 N N . GLN A 1 77 ? 6.049 3.904 -18.909 1.00 85.00 77 GLN A N 1
ATOM 633 C CA . GLN A 1 77 ? 6.193 2.499 -19.326 1.00 85.00 77 GLN A CA 1
ATOM 634 C C . GLN A 1 77 ? 7.631 2.005 -19.184 1.00 85.00 77 GLN A C 1
ATOM 636 O O . GLN A 1 77 ? 8.575 2.668 -19.606 1.00 85.00 77 GLN A O 1
ATOM 641 N N . LEU A 1 78 ? 7.790 0.790 -18.661 1.00 86.69 78 LEU A N 1
ATOM 642 C CA . LEU A 1 78 ? 9.075 0.103 -18.580 1.00 86.69 78 LEU A CA 1
ATOM 643 C C . LEU A 1 78 ? 9.131 -1.009 -19.628 1.00 86.69 78 LEU A C 1
ATOM 645 O O . LEU A 1 78 ? 8.249 -1.869 -19.684 1.00 86.69 78 LEU A O 1
ATOM 649 N N . TRP A 1 79 ? 10.186 -1.007 -20.436 1.00 87.44 79 TRP A N 1
ATOM 650 C CA . TRP A 1 79 ? 10.410 -1.992 -21.490 1.00 87.44 79 TRP A CA 1
ATOM 651 C C . TRP A 1 79 ? 11.645 -2.829 -21.184 1.00 87.44 79 TRP A C 1
ATOM 653 O O . TRP A 1 79 ? 12.696 -2.284 -20.855 1.00 87.44 79 TRP A O 1
ATOM 663 N N . PHE A 1 80 ? 11.526 -4.150 -21.306 1.00 89.38 80 PHE A N 1
ATOM 664 C CA . PHE A 1 80 ? 12.588 -5.106 -21.003 1.00 89.38 80 PHE A CA 1
ATOM 665 C C . PHE A 1 80 ? 12.829 -6.043 -22.184 1.00 89.38 80 PHE A C 1
ATOM 667 O O . PHE A 1 80 ? 11.900 -6.697 -22.656 1.00 89.38 80 PHE A O 1
ATOM 674 N N . GLN A 1 81 ? 14.085 -6.166 -22.616 1.00 90.31 81 GLN A N 1
ATOM 675 C CA . GLN A 1 81 ? 14.486 -7.152 -23.619 1.00 90.31 81 GLN A CA 1
ATOM 676 C C . GLN A 1 81 ? 14.915 -8.452 -22.929 1.00 90.31 81 GLN A C 1
ATOM 678 O O . GLN A 1 81 ? 16.009 -8.545 -22.365 1.00 90.31 81 GLN A O 1
ATOM 683 N N . ILE A 1 82 ? 14.069 -9.479 -22.978 1.00 91.00 82 ILE A N 1
ATOM 684 C CA . ILE A 1 82 ? 14.385 -10.811 -22.454 1.00 91.00 82 ILE A CA 1
ATOM 685 C C . ILE A 1 82 ? 14.461 -11.785 -23.621 1.00 91.00 82 ILE A C 1
ATOM 687 O O . ILE A 1 82 ? 13.442 -12.190 -24.172 1.00 91.00 82 ILE A O 1
ATOM 691 N N . ASP A 1 83 ? 15.689 -12.175 -23.957 1.00 88.44 83 ASP A N 1
ATOM 692 C CA . ASP A 1 83 ? 15.976 -13.019 -25.117 1.00 88.44 83 ASP A CA 1
ATOM 693 C C . ASP A 1 83 ? 15.446 -12.377 -26.413 1.00 88.44 83 ASP A C 1
ATOM 695 O O . ASP A 1 83 ? 15.808 -11.232 -26.699 1.00 88.44 83 ASP A O 1
ATOM 699 N N . GLU A 1 84 ? 14.573 -13.047 -27.166 1.00 89.62 84 GLU A N 1
ATOM 700 C CA . GLU A 1 84 ? 13.924 -12.500 -28.366 1.00 89.62 84 GLU A CA 1
ATOM 701 C C . GLU A 1 84 ? 12.636 -11.715 -28.059 1.00 89.62 84 GLU A C 1
ATOM 703 O O . GLU A 1 84 ? 12.035 -11.122 -28.954 1.00 89.62 84 GLU A O 1
ATOM 708 N N . HIS A 1 85 ? 12.212 -11.662 -26.793 1.00 91.12 85 HIS A N 1
ATOM 709 C CA . HIS A 1 85 ? 10.958 -11.036 -26.392 1.00 91.12 85 HIS A CA 1
ATOM 710 C C . HIS A 1 85 ? 11.161 -9.630 -25.833 1.00 91.12 85 HIS A C 1
ATOM 712 O O . HIS A 1 85 ? 11.913 -9.412 -24.880 1.00 91.12 85 HIS A O 1
ATOM 718 N N . LEU A 1 86 ? 10.400 -8.689 -26.386 1.00 90.06 86 LEU A N 1
ATOM 719 C CA . LEU A 1 86 ? 10.256 -7.347 -25.846 1.00 90.06 86 LEU A CA 1
ATOM 720 C C . LEU A 1 86 ? 9.023 -7.308 -24.933 1.00 90.06 86 LEU A C 1
ATOM 722 O O . LEU A 1 86 ? 7.890 -7.463 -25.388 1.00 90.06 86 LEU A O 1
ATOM 726 N N . ILE A 1 87 ? 9.250 -7.145 -23.631 1.00 90.69 87 ILE A N 1
ATOM 727 C CA . ILE A 1 87 ? 8.212 -7.191 -22.598 1.00 90.69 87 ILE A CA 1
ATOM 728 C C . ILE A 1 87 ? 7.939 -5.782 -22.087 1.00 90.69 87 ILE A C 1
ATOM 730 O O . ILE A 1 87 ? 8.861 -5.074 -21.683 1.00 90.69 87 ILE A O 1
ATOM 734 N N . ARG A 1 88 ? 6.659 -5.409 -22.048 1.00 89.69 88 ARG A N 1
ATOM 735 C CA . ARG A 1 88 ? 6.182 -4.149 -21.478 1.00 89.69 88 ARG A CA 1
ATOM 736 C C . ARG A 1 88 ? 5.630 -4.360 -20.074 1.00 89.69 88 ARG A C 1
ATOM 738 O O . ARG A 1 88 ? 4.839 -5.273 -19.848 1.00 89.69 88 ARG A O 1
ATOM 745 N N . LEU A 1 89 ? 5.976 -3.455 -19.169 1.00 90.06 89 LEU A N 1
ATOM 746 C CA . LEU A 1 89 ? 5.288 -3.247 -17.903 1.00 90.06 89 LEU A CA 1
ATOM 747 C C . LEU A 1 89 ? 4.794 -1.798 -17.849 1.00 90.06 89 LEU A C 1
ATOM 749 O O . LEU A 1 89 ? 5.593 -0.867 -17.769 1.00 90.06 89 LEU A O 1
ATOM 753 N N . SER A 1 90 ? 3.479 -1.615 -17.903 1.00 90.06 90 SER A N 1
ATOM 754 C CA . SER A 1 90 ? 2.816 -0.324 -17.725 1.00 90.06 90 SER A CA 1
ATOM 755 C C . SER A 1 90 ? 1.826 -0.377 -16.564 1.00 90.06 90 SER A C 1
ATOM 757 O O . SER A 1 90 ? 1.567 -1.438 -15.987 1.00 90.06 90 SER A O 1
ATOM 759 N N . ILE A 1 91 ? 1.190 0.759 -16.280 1.00 90.62 91 ILE A N 1
ATOM 760 C CA . ILE A 1 91 ? 0.079 0.845 -15.331 1.00 90.62 91 ILE A CA 1
ATOM 761 C C . ILE A 1 91 ? -1.040 -0.178 -15.593 1.00 90.62 91 ILE A C 1
ATOM 763 O O . ILE A 1 91 ? -1.662 -0.661 -14.647 1.00 90.62 91 ILE A O 1
ATOM 767 N N . VAL A 1 92 ? -1.292 -0.536 -16.857 1.00 90.38 92 VAL A N 1
ATOM 768 C CA . VAL A 1 92 ? -2.342 -1.500 -17.214 1.00 90.38 92 VAL A CA 1
ATOM 769 C C . VAL A 1 92 ? -1.984 -2.884 -16.686 1.00 90.38 92 VAL A C 1
ATOM 771 O O . VAL A 1 92 ? -2.761 -3.470 -15.933 1.00 90.38 92 VAL A O 1
ATOM 774 N N . GLU A 1 93 ? -0.796 -3.395 -17.022 1.00 92.50 93 GLU A N 1
ATOM 775 C CA . GLU A 1 93 ? -0.324 -4.680 -16.500 1.00 92.50 93 GLU A CA 1
ATOM 776 C C . GLU A 1 93 ? -0.189 -4.645 -14.973 1.00 92.50 93 GLU A C 1
ATOM 778 O O . GLU A 1 93 ? -0.532 -5.618 -14.304 1.00 92.50 93 GLU A O 1
ATOM 783 N N . TRP A 1 94 ? 0.236 -3.513 -14.405 1.00 91.88 94 TRP A N 1
ATOM 784 C CA . TRP A 1 94 ? 0.330 -3.334 -12.959 1.00 91.88 94 TRP A CA 1
ATOM 785 C C . TRP A 1 94 ? -1.024 -3.483 -12.258 1.00 91.88 94 TRP A C 1
ATOM 787 O O . TRP A 1 94 ? -1.142 -4.256 -11.306 1.00 91.88 94 TRP A O 1
ATOM 797 N N . CYS A 1 95 ? -2.064 -2.796 -12.733 1.00 92.81 95 CYS A N 1
ATOM 798 C CA . CYS A 1 95 ? -3.405 -2.887 -12.149 1.00 92.81 95 CYS A CA 1
ATOM 799 C C . CYS A 1 95 ? -3.995 -4.291 -12.323 1.00 92.81 95 CYS A C 1
ATOM 801 O O . CYS A 1 95 ? -4.622 -4.808 -11.402 1.00 92.81 95 CYS A O 1
ATOM 803 N N . LEU A 1 96 ? -3.737 -4.942 -13.462 1.00 92.31 96 LEU A N 1
ATOM 804 C CA . LEU A 1 96 ? -4.165 -6.322 -13.706 1.00 92.31 96 LEU A CA 1
ATOM 805 C C . LEU A 1 96 ? -3.515 -7.313 -12.732 1.00 92.31 96 LEU A C 1
ATOM 807 O O . LEU A 1 96 ? -4.207 -8.160 -12.176 1.00 92.31 96 LEU A O 1
ATOM 811 N N . VAL A 1 97 ? -2.202 -7.206 -12.501 1.00 91.00 97 VAL A N 1
ATOM 812 C CA . VAL A 1 97 ? -1.465 -8.113 -11.603 1.00 91.00 97 VAL A CA 1
ATOM 813 C C . VAL A 1 97 ? -1.800 -7.853 -10.135 1.00 91.00 97 VAL A C 1
ATOM 815 O O . VAL A 1 97 ? -1.920 -8.794 -9.353 1.00 91.00 97 VAL A O 1
ATOM 818 N N . THR A 1 98 ? -1.941 -6.586 -9.744 1.00 91.12 98 THR A N 1
ATOM 819 C CA . THR A 1 98 ? -2.206 -6.207 -8.348 1.00 91.12 98 THR A CA 1
ATOM 820 C C . THR A 1 98 ? -3.686 -6.257 -7.978 1.00 91.12 98 THR A C 1
ATOM 822 O O . THR A 1 98 ? -4.012 -6.241 -6.793 1.00 91.12 98 THR A O 1
ATOM 825 N N . GLY A 1 99 ? -4.589 -6.297 -8.961 1.00 92.88 99 GLY A N 1
ATOM 826 C CA . GLY A 1 99 ? -6.033 -6.182 -8.745 1.00 92.88 99 GLY A CA 1
ATOM 827 C C . GLY A 1 99 ? -6.462 -4.815 -8.202 1.00 92.88 99 GLY A C 1
ATOM 828 O O . GLY A 1 99 ? -7.549 -4.695 -7.643 1.00 92.88 99 GLY A O 1
ATOM 829 N N . LEU A 1 100 ? -5.605 -3.795 -8.304 1.00 93.69 100 LEU A N 1
ATOM 830 C CA . LEU A 1 100 ? -5.893 -2.447 -7.819 1.00 93.69 100 LEU A CA 1
ATOM 831 C C . LEU A 1 100 ? -6.671 -1.627 -8.852 1.00 93.69 100 LEU A C 1
ATOM 833 O O . LEU A 1 100 ? -6.579 -1.845 -10.060 1.00 93.69 100 LEU A O 1
ATOM 837 N N . SER A 1 101 ? -7.431 -0.647 -8.364 1.00 88.75 101 SER A N 1
ATOM 838 C CA . SER A 1 101 ? -8.252 0.230 -9.197 1.00 88.75 101 SER A CA 1
ATOM 839 C C . SER A 1 101 ? -7.407 1.122 -10.111 1.00 88.75 101 SER A C 1
ATOM 841 O O . SER A 1 101 ? -6.529 1.861 -9.658 1.00 88.75 101 SER A O 1
ATOM 843 N N . PHE A 1 102 ? -7.735 1.099 -11.402 1.00 82.69 102 PHE A N 1
ATOM 844 C CA . PHE A 1 102 ? -7.279 2.080 -12.382 1.00 82.69 102 PHE A CA 1
ATOM 845 C C . PHE A 1 102 ? -8.274 3.248 -12.456 1.00 82.69 102 PHE A C 1
ATOM 847 O O . PHE A 1 102 ? -9.484 3.022 -12.501 1.00 82.69 102 PHE A O 1
ATOM 854 N N . GLY A 1 103 ? -7.788 4.490 -12.482 1.00 73.94 103 GLY A N 1
ATOM 855 C CA . GLY A 1 103 ? -8.638 5.673 -12.626 1.00 73.94 103 GLY A CA 1
ATOM 856 C C . GLY A 1 103 ? -7.895 6.987 -12.399 1.00 73.94 103 GLY A C 1
ATOM 857 O O . GLY A 1 103 ? -6.762 6.999 -11.929 1.00 73.94 103 GLY A O 1
ATOM 858 N N . VAL A 1 104 ? -8.555 8.096 -12.726 1.00 67.50 104 VAL A N 1
ATOM 859 C CA . VAL A 1 104 ? -8.113 9.447 -12.351 1.00 67.50 104 VAL A CA 1
ATOM 860 C C . VAL A 1 104 ? -8.761 9.790 -11.014 1.00 67.50 104 VAL A C 1
ATOM 862 O O . VAL A 1 104 ? -9.932 9.461 -10.808 1.00 67.50 104 VAL A O 1
ATOM 865 N N . ASP A 1 105 ? -8.031 10.442 -10.106 1.00 67.69 105 ASP A N 1
ATOM 866 C CA . ASP A 1 105 ? -8.623 10.934 -8.859 1.00 67.69 105 ASP A CA 1
ATOM 867 C C . ASP A 1 105 ? -9.551 12.117 -9.174 1.00 67.69 105 ASP A C 1
ATOM 869 O O . ASP A 1 105 ? -9.159 13.280 -9.178 1.00 67.69 105 ASP A O 1
ATOM 873 N N . THR A 1 106 ? -10.795 11.810 -9.538 1.00 61.66 106 THR A N 1
ATOM 874 C CA . THR A 1 106 ? -11.833 12.813 -9.808 1.00 61.66 106 THR A CA 1
ATOM 875 C C . THR A 1 106 ? -12.523 13.279 -8.530 1.00 61.66 106 THR A C 1
ATOM 877 O O . THR A 1 106 ? -13.439 14.102 -8.588 1.00 61.66 106 THR A O 1
ATOM 880 N N . ASN A 1 107 ? -12.151 12.721 -7.375 1.00 62.78 107 ASN A N 1
ATOM 881 C CA . ASN A 1 107 ? -12.806 13.033 -6.120 1.00 62.78 107 ASN A CA 1
ATOM 882 C C . ASN A 1 107 ? -12.218 14.332 -5.571 1.00 62.78 107 ASN A C 1
ATOM 884 O O . ASN A 1 107 ? -11.015 14.454 -5.354 1.00 62.78 107 ASN A O 1
ATOM 888 N N . LYS A 1 108 ? -13.076 15.321 -5.322 1.00 61.25 108 LYS A N 1
ATOM 889 C CA . LYS A 1 108 ? -12.652 16.501 -4.572 1.00 61.25 108 LYS A CA 1
ATOM 890 C C . LYS A 1 108 ? -12.353 16.064 -3.143 1.00 61.25 108 LYS A C 1
ATOM 892 O O . LYS A 1 108 ? -13.204 15.444 -2.507 1.00 61.25 108 LYS A O 1
ATOM 897 N N . LYS A 1 109 ? -11.149 16.375 -2.658 1.00 61.94 109 LYS A N 1
ATOM 898 C CA . LYS A 1 109 ? -10.823 16.282 -1.234 1.00 61.94 109 LYS A CA 1
ATOM 899 C C . LYS A 1 109 ? -11.857 17.136 -0.494 1.00 61.94 109 LYS A C 1
ATOM 901 O O . LYS A 1 109 ? -12.043 18.297 -0.852 1.00 61.94 109 LYS A O 1
ATOM 906 N N . ASN A 1 110 ? -12.570 16.558 0.467 1.00 61.00 110 ASN A N 1
ATOM 907 C CA . ASN A 1 110 ? -13.414 17.364 1.341 1.00 61.00 110 ASN A CA 1
ATOM 908 C C . ASN A 1 110 ? -12.481 18.175 2.246 1.00 61.00 110 ASN A C 1
ATOM 910 O O . ASN A 1 110 ? -11.625 17.599 2.918 1.00 61.00 110 ASN A O 1
ATOM 914 N N . ASP A 1 111 ? -12.651 19.497 2.277 1.00 57.22 111 ASP A N 1
ATOM 915 C CA . ASP A 1 111 ? -11.919 20.376 3.204 1.00 57.22 111 ASP A CA 1
ATOM 916 C C . ASP A 1 111 ? -12.259 20.059 4.679 1.00 57.22 111 ASP A C 1
ATOM 918 O O . ASP A 1 111 ? -11.524 20.424 5.592 1.00 57.22 111 ASP A O 1
ATOM 922 N N . GLU A 1 112 ? -13.337 19.297 4.894 1.00 55.84 112 GLU A N 1
ATOM 923 C CA . GLU A 1 112 ? -13.807 18.741 6.167 1.00 55.84 112 GLU A CA 1
ATOM 924 C C . GLU A 1 112 ? -13.339 17.292 6.401 1.00 55.84 112 GLU A C 1
ATOM 926 O O . GLU A 1 112 ? -14.033 16.503 7.040 1.00 55.84 112 GLU A O 1
ATOM 931 N N . MET A 1 113 ? -12.183 16.878 5.868 1.00 65.94 113 MET A N 1
ATOM 932 C CA . MET A 1 113 ? -11.567 15.623 6.317 1.00 65.94 113 MET A CA 1
ATOM 933 C C . MET A 1 113 ? -11.141 15.779 7.778 1.00 65.94 113 MET A C 1
ATOM 935 O O . MET A 1 113 ? -10.046 16.249 8.091 1.00 65.94 113 MET A O 1
ATOM 939 N N . GLU A 1 114 ? -12.057 15.429 8.678 1.00 65.44 114 GLU A N 1
ATOM 940 C CA . GLU A 1 114 ? -11.836 15.452 10.111 1.00 65.44 114 GLU A CA 1
ATOM 941 C C . GLU A 1 114 ? -10.661 14.532 10.424 1.00 65.44 114 GLU A C 1
ATOM 943 O O . GLU A 1 114 ? -10.711 13.337 10.160 1.00 65.44 114 GLU A O 1
ATOM 948 N N . GLN A 1 115 ? -9.597 15.080 11.008 1.00 86.50 115 GLN A N 1
ATOM 949 C CA . GLN A 1 115 ? -8.392 14.355 11.436 1.00 86.50 115 GLN A CA 1
ATOM 950 C C . GLN A 1 115 ? -8.683 13.497 12.682 1.00 86.50 115 GLN A C 1
ATOM 952 O O . GLN A 1 115 ? -7.910 13.453 13.643 1.00 86.50 115 GLN A O 1
ATOM 957 N N . ARG A 1 116 ? -9.859 12.873 12.719 1.00 91.75 116 ARG A N 1
ATOM 958 C CA . ARG A 1 116 ? -10.491 12.291 13.895 1.00 91.75 116 ARG A CA 1
ATOM 959 C C . ARG A 1 116 ? -9.772 11.016 14.296 1.00 91.75 116 ARG A C 1
ATOM 961 O O . ARG A 1 116 ? -9.352 10.926 15.444 1.00 91.75 116 ARG A O 1
ATOM 968 N N . LEU A 1 117 ? -9.511 10.089 13.369 1.00 92.00 117 LEU A N 1
ATOM 969 C CA . LEU A 1 117 ? -8.693 8.898 13.644 1.00 92.00 117 LEU A CA 1
ATOM 970 C C . LEU A 1 117 ? -7.328 9.285 14.197 1.00 92.00 117 LEU A C 1
ATOM 972 O O . LEU A 1 117 ? -6.852 8.713 15.178 1.00 92.00 117 LEU A O 1
ATOM 976 N N . ARG A 1 118 ? -6.701 10.283 13.572 1.00 91.12 118 ARG A N 1
ATOM 977 C CA . ARG A 1 118 ? -5.394 10.790 13.979 1.00 91.12 118 ARG A CA 1
ATOM 978 C C . ARG A 1 118 ? -5.414 11.348 15.403 1.00 91.12 118 ARG A C 1
ATOM 980 O O . ARG A 1 118 ? -4.511 11.056 16.190 1.00 91.12 118 ARG A O 1
ATOM 987 N N . ASN A 1 119 ? -6.447 12.111 15.746 1.00 91.75 119 ASN A N 1
ATOM 988 C CA . ASN A 1 119 ? -6.639 12.679 17.078 1.00 91.75 119 ASN A CA 1
ATOM 989 C C . ASN A 1 119 ? -6.941 11.611 18.131 1.00 91.75 119 ASN A C 1
ATOM 991 O O . ASN A 1 119 ? -6.354 11.648 19.209 1.00 91.75 119 ASN A O 1
ATOM 995 N N . THR A 1 120 ? -7.781 10.632 17.804 1.00 92.94 120 THR A N 1
ATOM 996 C CA . THR A 1 120 ? -8.223 9.596 18.742 1.00 92.94 120 THR A CA 1
ATOM 997 C C . THR A 1 120 ? -7.157 8.529 18.993 1.00 92.94 120 THR A C 1
ATOM 999 O O . THR A 1 120 ? -6.913 8.175 20.143 1.00 92.94 120 THR A O 1
ATOM 1002 N N . TYR A 1 121 ? -6.494 8.027 17.946 1.00 92.25 121 TYR A N 1
ATOM 1003 C CA . TYR A 1 121 ? -5.639 6.831 18.040 1.00 92.25 121 TYR A CA 1
ATOM 1004 C C . TYR A 1 121 ? -4.143 7.115 17.890 1.00 92.25 121 TYR A C 1
ATOM 1006 O O . TYR A 1 121 ? -3.311 6.313 18.312 1.00 92.25 121 TYR A O 1
ATOM 1014 N N . PHE A 1 122 ? -3.774 8.261 17.312 1.00 90.50 122 PHE A N 1
ATOM 1015 C CA . PHE A 1 122 ? -2.388 8.559 16.941 1.00 90.50 122 PHE A CA 1
ATOM 1016 C C . PHE A 1 122 ? -1.824 9.795 17.646 1.00 90.50 122 PHE A C 1
ATOM 1018 O O . PHE A 1 122 ? -0.809 10.335 17.221 1.00 90.50 122 PHE A O 1
ATOM 1025 N N . GLY A 1 123 ? -2.419 10.222 18.763 1.00 85.50 123 GLY A N 1
ATOM 1026 C CA . GLY A 1 123 ? -1.890 11.307 19.599 1.00 85.50 123 GLY A CA 1
ATOM 1027 C C . GLY A 1 123 ? -1.938 12.696 18.955 1.00 85.50 123 GLY A C 1
ATOM 1028 O O . GLY A 1 123 ? -1.198 13.582 19.381 1.00 85.50 123 GLY A O 1
ATOM 1029 N N . GLY A 1 124 ? -2.783 12.887 17.941 1.00 88.00 124 GLY A N 1
ATOM 1030 C CA . GLY A 1 124 ? -3.101 14.200 17.391 1.00 88.00 124 GLY A CA 1
ATOM 1031 C C . GLY A 1 124 ? -2.230 14.693 16.240 1.00 88.00 124 GLY A C 1
ATOM 1032 O O . GLY A 1 124 ? -1.197 14.126 15.878 1.00 88.00 124 GLY A O 1
ATOM 1033 N N . VAL A 1 125 ? -2.674 15.810 15.661 1.00 81.25 125 VAL A N 1
ATOM 1034 C CA . VAL A 1 125 ? -2.113 16.442 14.452 1.00 81.25 125 VAL A CA 1
ATOM 1035 C C . VAL A 1 125 ? -0.637 16.819 14.600 1.00 81.25 125 VAL A C 1
ATOM 1037 O O . VAL A 1 125 ? 0.141 16.733 13.654 1.00 81.25 125 VAL A O 1
ATOM 1040 N N . HIS A 1 126 ? -0.204 17.202 15.799 1.00 82.12 126 HIS A N 1
ATOM 1041 C CA . HIS A 1 126 ? 1.177 17.632 16.024 1.00 82.12 126 HIS A CA 1
ATOM 1042 C C . HIS A 1 126 ? 2.146 16.470 16.264 1.00 82.12 126 HIS A C 1
ATOM 1044 O O . HIS A 1 126 ? 3.364 16.657 16.171 1.00 82.12 126 HIS A O 1
ATOM 1050 N N . ARG A 1 127 ? 1.644 15.257 16.536 1.00 88.06 127 ARG A N 1
ATOM 1051 C CA . ARG A 1 127 ? 2.508 14.098 16.749 1.00 88.06 127 ARG A CA 1
ATOM 1052 C C . ARG A 1 127 ? 3.059 13.614 15.415 1.00 88.06 127 ARG A C 1
ATOM 1054 O O . ARG A 1 127 ? 2.335 13.203 14.512 1.00 88.06 127 ARG A O 1
ATOM 1061 N N . LYS A 1 128 ? 4.384 13.631 15.313 1.00 89.31 128 LYS A N 1
ATOM 1062 C CA . LYS A 1 128 ? 5.116 13.010 14.211 1.00 89.31 128 LYS A CA 1
ATOM 1063 C C . LYS A 1 128 ? 5.332 11.537 14.545 1.00 89.31 128 LYS A C 1
ATOM 1065 O O . LYS A 1 128 ? 5.887 11.221 15.593 1.00 89.31 128 LYS A O 1
ATOM 1070 N N . ILE A 1 129 ? 4.894 10.660 13.649 1.00 91.94 129 ILE A N 1
ATOM 1071 C CA . ILE A 1 129 ? 5.019 9.209 13.772 1.00 91.94 129 ILE A CA 1
ATOM 1072 C C . ILE A 1 129 ? 5.769 8.714 12.542 1.00 91.94 129 ILE A C 1
ATOM 1074 O O . ILE A 1 129 ? 5.410 9.044 11.408 1.00 91.94 129 ILE A O 1
ATOM 1078 N N . ASN A 1 130 ? 6.840 7.961 12.769 1.00 93.94 130 ASN A N 1
ATOM 1079 C CA . ASN A 1 130 ? 7.517 7.236 11.703 1.00 93.94 130 ASN A CA 1
ATOM 1080 C C . ASN A 1 130 ? 6.905 5.846 11.499 1.00 93.94 130 ASN A C 1
ATOM 1082 O O . ASN A 1 130 ? 6.163 5.338 12.334 1.00 93.94 130 ASN A O 1
ATOM 1086 N N . VAL A 1 131 ? 7.239 5.218 10.382 1.00 91.31 131 VAL A N 1
ATOM 1087 C CA . VAL A 1 131 ? 6.710 3.909 9.991 1.00 91.31 131 VAL A CA 1
ATOM 1088 C C . VAL A 1 131 ? 6.965 2.818 11.051 1.00 91.31 131 VAL A C 1
ATOM 1090 O O . VAL A 1 131 ? 6.097 1.986 11.301 1.00 91.31 131 VAL A O 1
ATOM 1093 N N . ASN A 1 132 ? 8.121 2.825 11.724 1.00 92.12 132 ASN A N 1
ATOM 1094 C CA . ASN A 1 132 ? 8.405 1.883 12.818 1.00 92.12 132 ASN A CA 1
ATOM 1095 C C . ASN A 1 132 ? 7.520 2.107 14.049 1.00 92.12 132 ASN A C 1
ATOM 1097 O O . ASN A 1 132 ? 7.043 1.155 14.660 1.00 92.12 1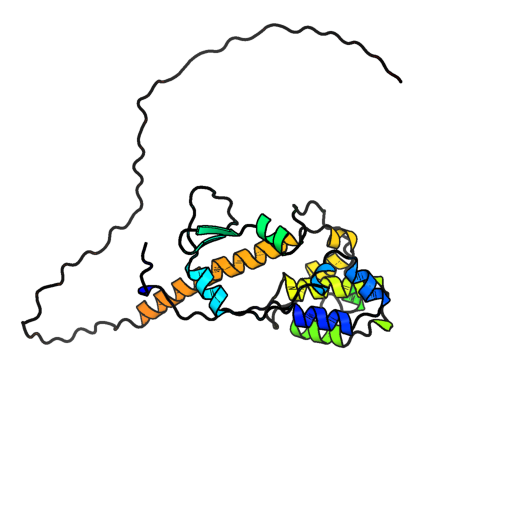32 ASN A O 1
ATOM 1101 N N . GLN A 1 133 ? 7.327 3.365 14.436 1.00 93.94 133 GLN A N 1
ATOM 1102 C CA . GLN A 1 133 ? 6.436 3.733 15.532 1.00 93.94 133 GLN A CA 1
ATOM 1103 C C . GLN A 1 133 ? 4.991 3.391 15.182 1.00 93.94 133 GLN A C 1
ATOM 1105 O O . GLN A 1 133 ? 4.249 2.960 16.053 1.00 93.94 133 GLN A O 1
ATOM 1110 N N . PHE A 1 134 ? 4.604 3.528 13.916 1.00 94.12 134 PHE A N 1
ATOM 1111 C CA . PHE A 1 134 ? 3.288 3.122 13.451 1.00 94.12 134 PHE A CA 1
ATOM 1112 C C . PHE A 1 134 ? 3.073 1.607 13.570 1.00 94.12 134 PHE A C 1
ATOM 1114 O O . PHE A 1 134 ? 2.037 1.198 14.084 1.00 94.12 134 PHE A O 1
ATOM 1121 N N . ASP A 1 135 ? 4.067 0.778 13.218 1.00 94.19 135 ASP A N 1
ATOM 1122 C CA . ASP A 1 135 ? 4.021 -0.673 13.476 1.00 94.19 135 ASP A CA 1
ATOM 1123 C C . ASP A 1 135 ? 3.853 -0.991 14.973 1.00 94.19 135 ASP A C 1
ATOM 1125 O O . ASP A 1 135 ? 3.140 -1.929 15.327 1.00 94.19 135 ASP A O 1
ATOM 1129 N N . ALA A 1 136 ? 4.516 -0.237 15.857 1.00 94.56 136 ALA A N 1
ATOM 1130 C CA . ALA A 1 136 ? 4.385 -0.416 17.303 1.00 94.56 136 ALA A CA 1
ATOM 1131 C C . ALA A 1 136 ? 2.982 -0.030 17.791 1.00 94.56 136 ALA A C 1
ATOM 1133 O O . ALA A 1 136 ? 2.324 -0.839 18.438 1.00 94.56 136 ALA A O 1
ATOM 1134 N N . VAL A 1 137 ? 2.487 1.146 17.391 1.00 94.31 137 VAL A N 1
ATOM 1135 C CA . VAL A 1 137 ? 1.134 1.615 17.727 1.00 94.31 137 VAL A CA 1
ATOM 1136 C C . VAL A 1 137 ? 0.085 0.616 17.245 1.00 94.31 137 VAL A C 1
ATOM 1138 O O . VAL A 1 137 ? -0.765 0.211 18.027 1.00 94.31 137 VAL A O 1
ATOM 1141 N N . PHE A 1 138 ? 0.173 0.139 16.000 1.00 96.00 138 PHE A N 1
ATOM 1142 C CA . PHE A 1 138 ? -0.762 -0.855 15.466 1.00 96.00 138 PHE A CA 1
ATOM 1143 C C . PHE A 1 138 ? -0.799 -2.140 16.311 1.00 96.00 138 PHE A C 1
ATOM 1145 O O . PHE A 1 138 ? -1.861 -2.718 16.532 1.00 96.00 138 PHE A O 1
ATOM 1152 N N . LYS A 1 139 ? 0.351 -2.586 16.830 1.00 94.81 139 LYS A N 1
ATOM 1153 C CA . LYS A 1 139 ? 0.428 -3.762 17.710 1.00 94.81 139 LYS A CA 1
ATOM 1154 C C . LYS A 1 139 ? -0.131 -3.505 19.107 1.00 94.81 139 LYS A C 1
ATOM 1156 O O . LYS A 1 139 ? -0.693 -4.429 19.693 1.00 94.81 139 LYS A O 1
ATOM 1161 N N . GLU A 1 140 ? 0.023 -2.294 19.628 1.00 94.69 140 GLU A N 1
ATOM 1162 C CA . GLU A 1 140 ? -0.464 -1.887 20.951 1.00 94.69 140 GLU A CA 1
ATOM 1163 C C . GLU A 1 140 ? -1.976 -1.625 20.973 1.00 94.69 140 GLU A C 1
ATOM 1165 O O . GLU A 1 140 ? -2.610 -1.829 22.007 1.00 94.69 140 GLU A O 1
ATOM 1170 N N . LEU A 1 141 ? -2.572 -1.230 19.840 1.00 95.56 141 LEU A N 1
ATOM 1171 C CA . LEU A 1 141 ? -4.018 -1.035 19.727 1.00 95.56 141 LEU A CA 1
ATOM 1172 C C . LEU A 1 141 ? -4.777 -2.322 20.067 1.00 95.56 141 LEU A C 1
ATOM 1174 O O . LEU A 1 141 ? -4.514 -3.395 19.515 1.00 95.56 141 LEU A O 1
ATOM 1178 N N . LYS A 1 142 ? -5.754 -2.204 20.961 1.00 96.19 142 LYS A N 1
ATOM 1179 C CA . LYS A 1 142 ? -6.684 -3.277 21.311 1.00 96.19 142 LYS A CA 1
ATOM 1180 C C . LYS A 1 142 ? -7.898 -3.210 20.397 1.00 96.19 142 LYS A C 1
ATOM 1182 O O . LYS A 1 142 ? -8.859 -2.501 20.679 1.00 96.19 142 LYS A O 1
ATOM 1187 N N . PHE A 1 143 ? -7.829 -3.900 19.267 1.00 96.75 143 PHE A N 1
ATOM 1188 C CA . PHE A 1 143 ? -8.866 -3.852 18.235 1.00 96.75 143 PHE A CA 1
ATOM 1189 C C . PHE A 1 143 ? -10.226 -4.369 18.715 1.00 96.75 143 PHE A C 1
ATOM 1191 O O . PHE A 1 143 ? -11.254 -3.966 18.182 1.00 96.75 143 PHE A O 1
ATOM 1198 N N . GLU A 1 144 ? -10.249 -5.201 19.751 1.00 96.25 144 GLU A N 1
ATOM 1199 C CA . GLU A 1 144 ? -11.453 -5.650 20.445 1.00 96.25 144 GLU A CA 1
ATOM 1200 C C . GLU A 1 144 ? -12.199 -4.534 21.202 1.00 96.25 144 GLU A C 1
ATOM 1202 O O . GLU A 1 144 ? -13.398 -4.664 21.432 1.00 96.25 144 GLU A O 1
ATOM 1207 N N . GLU A 1 145 ? -11.515 -3.442 21.562 1.00 96.50 145 GLU A N 1
ATOM 1208 C CA . GLU A 1 145 ? -12.087 -2.268 22.244 1.00 96.50 145 GLU A CA 1
ATOM 1209 C C . GLU A 1 145 ? -12.394 -1.113 21.261 1.00 96.50 145 GLU A C 1
ATOM 1211 O O 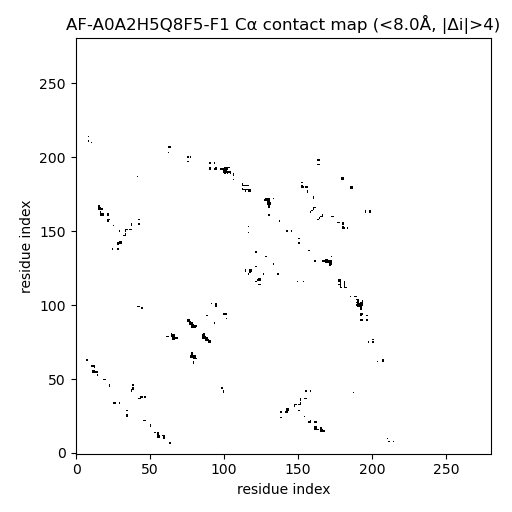. GLU A 1 145 ? -12.949 -0.089 21.659 1.00 96.50 145 GLU A O 1
ATOM 1216 N N . ILE A 1 146 ? -12.033 -1.255 19.979 1.00 96.56 146 ILE A N 1
ATOM 1217 C CA . ILE A 1 146 ? -12.201 -0.231 18.936 1.00 96.56 146 ILE A CA 1
ATOM 1218 C C . ILE A 1 146 ? -13.484 -0.501 18.143 1.00 96.56 146 ILE A C 1
ATOM 1220 O O . ILE A 1 146 ? -13.801 -1.650 17.836 1.00 96.56 146 ILE A O 1
ATOM 1224 N N . ASP A 1 147 ? -14.201 0.566 17.771 1.00 97.00 147 ASP A N 1
ATOM 1225 C CA . ASP A 1 147 ? -15.349 0.467 16.867 1.00 97.00 147 ASP A CA 1
ATOM 1226 C C . ASP A 1 147 ? -14.968 -0.234 15.551 1.00 97.00 147 ASP A C 1
ATOM 1228 O O . ASP A 1 147 ? -13.911 0.018 14.972 1.00 97.00 147 ASP A O 1
ATOM 1232 N N . ASP A 1 148 ? -15.842 -1.109 15.051 1.00 98.06 148 ASP A N 1
ATOM 1233 C CA . ASP A 1 148 ? -15.533 -1.955 13.896 1.00 98.06 148 ASP A CA 1
ATOM 1234 C C . ASP A 1 148 ? -15.194 -1.148 12.629 1.00 98.06 148 ASP A C 1
ATOM 1236 O O . ASP A 1 148 ? -14.370 -1.589 11.820 1.00 98.06 148 ASP A O 1
ATOM 1240 N N . MET A 1 149 ? -15.795 0.035 12.443 1.00 97.06 149 MET A N 1
ATOM 1241 C CA . MET A 1 149 ? -15.483 0.901 11.305 1.00 97.06 149 MET A CA 1
ATOM 1242 C C . MET A 1 149 ? -14.131 1.587 11.474 1.00 97.06 149 MET A C 1
ATOM 1244 O O . MET A 1 149 ? -13.382 1.687 10.502 1.00 97.06 149 MET A O 1
ATOM 1248 N N . ASP A 1 150 ? -13.785 2.019 12.682 1.00 96.94 150 ASP A N 1
ATOM 1249 C CA . ASP A 1 150 ? -12.478 2.620 12.964 1.00 96.94 150 ASP A CA 1
ATOM 1250 C C . ASP A 1 150 ? -11.352 1.600 12.849 1.00 96.94 150 ASP A C 1
ATOM 1252 O O . ASP A 1 150 ? -10.334 1.870 12.210 1.00 96.94 150 ASP A O 1
ATOM 1256 N N . ALA A 1 151 ? -11.568 0.393 13.368 1.00 98.06 151 ALA A N 1
ATOM 1257 C CA . ALA A 1 151 ? -10.673 -0.740 13.188 1.00 98.06 151 ALA A CA 1
ATOM 1258 C C . ALA A 1 151 ? -10.422 -1.028 11.701 1.00 98.06 151 ALA A C 1
ATOM 1260 O O . ALA A 1 151 ? -9.270 -1.183 11.285 1.00 98.06 151 ALA A O 1
ATOM 1261 N N . LEU A 1 152 ? -11.484 -1.043 10.885 1.00 98.38 152 LEU A N 1
ATOM 1262 C CA . LEU A 1 152 ? -11.377 -1.224 9.439 1.00 98.38 152 LEU A CA 1
ATOM 1263 C C . LEU A 1 152 ? -10.555 -0.103 8.787 1.00 98.38 152 LEU A C 1
ATOM 1265 O O . LEU A 1 152 ? -9.637 -0.397 8.024 1.00 98.38 152 LEU A O 1
ATOM 1269 N N . LYS A 1 153 ? -10.840 1.167 9.094 1.00 97.62 153 LYS A N 1
ATOM 1270 C CA . LYS A 1 153 ? -10.102 2.317 8.543 1.00 97.62 153 LYS A CA 1
ATOM 1271 C C . LYS A 1 153 ? -8.618 2.275 8.917 1.00 97.62 153 LYS A C 1
ATOM 1273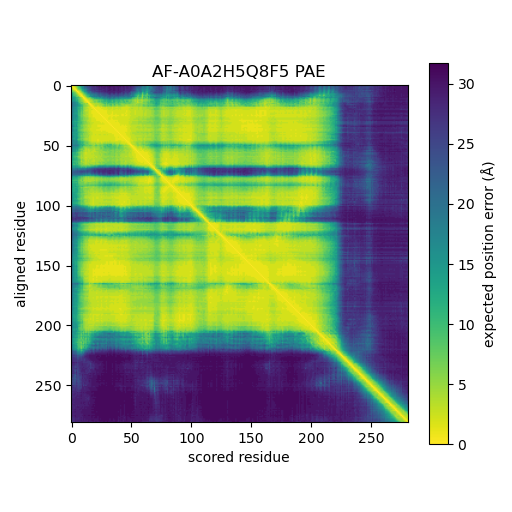 O O . LYS A 1 153 ? -7.760 2.443 8.052 1.00 97.62 153 LYS A O 1
ATOM 1278 N N . ILE A 1 154 ? -8.303 1.979 10.179 1.00 97.62 154 ILE A N 1
ATOM 1279 C CA . ILE A 1 154 ? -6.921 1.826 10.656 1.00 97.62 154 ILE A CA 1
ATOM 1280 C C . ILE A 1 154 ? -6.221 0.689 9.907 1.00 97.62 154 ILE A C 1
ATOM 1282 O O . ILE A 1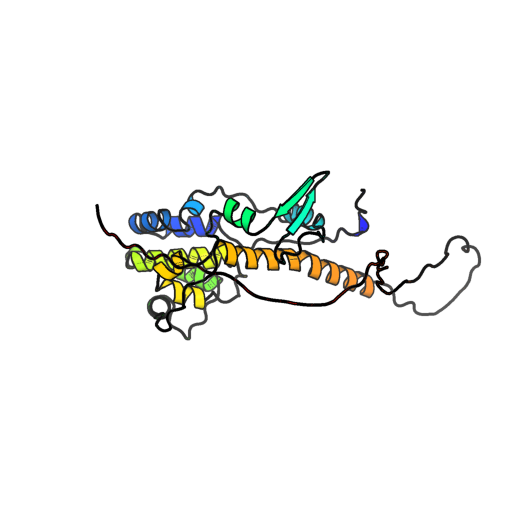 154 ? -5.086 0.865 9.470 1.00 97.62 154 ILE A O 1
ATOM 1286 N N . ALA A 1 155 ? -6.884 -0.455 9.713 1.00 98.12 155 ALA A N 1
ATOM 1287 C CA . ALA A 1 155 ? -6.318 -1.585 8.980 1.00 98.12 155 ALA A CA 1
ATOM 1288 C C . ALA A 1 155 ? -6.101 -1.280 7.489 1.00 98.12 155 ALA A C 1
ATOM 1290 O O . ALA A 1 155 ? -5.054 -1.630 6.947 1.00 98.12 155 ALA A O 1
ATOM 1291 N N . LEU A 1 156 ? -7.042 -0.594 6.830 1.00 97.88 156 LEU A N 1
ATOM 1292 C CA . LEU A 1 156 ? -6.902 -0.151 5.438 1.00 97.88 156 LEU A CA 1
ATOM 1293 C C . LEU A 1 156 ? -5.719 0.805 5.279 1.00 97.88 156 LEU A C 1
ATOM 1295 O O . LEU A 1 156 ? -4.887 0.622 4.387 1.00 97.88 156 LEU A O 1
ATOM 1299 N N . PHE A 1 157 ? -5.594 1.790 6.169 1.00 96.94 157 PHE A N 1
ATOM 1300 C CA . PHE A 1 157 ? -4.458 2.704 6.157 1.00 96.94 157 PHE A CA 1
ATOM 1301 C C . PHE A 1 157 ? -3.137 1.979 6.458 1.00 96.94 157 PHE A C 1
ATOM 1303 O O . PHE A 1 157 ? -2.157 2.178 5.738 1.00 96.94 157 PHE A O 1
ATOM 1310 N N . TYR A 1 158 ? -3.118 1.087 7.455 1.00 96.69 158 TYR A N 1
ATOM 1311 C CA . TYR A 1 158 ? -1.949 0.271 7.789 1.00 96.69 158 TYR A CA 1
ATOM 1312 C C . TYR A 1 158 ? -1.477 -0.553 6.591 1.00 96.69 158 TYR A C 1
ATOM 1314 O O . TYR A 1 158 ? -0.298 -0.516 6.240 1.00 96.69 158 TYR A O 1
ATOM 1322 N N . PHE A 1 159 ? -2.400 -1.231 5.908 1.00 96.38 159 PHE A N 1
ATOM 1323 C CA . PHE A 1 159 ? -2.097 -1.960 4.683 1.00 96.38 159 PHE A CA 1
ATOM 1324 C C . PHE A 1 159 ? -1.487 -1.036 3.625 1.00 96.38 159 PHE A C 1
ATOM 1326 O O . PHE A 1 159 ? -0.407 -1.304 3.102 1.00 96.38 159 PHE A O 1
ATOM 1333 N N . THR A 1 160 ? -2.134 0.094 3.356 1.00 94.50 160 THR A N 1
ATOM 1334 C CA . THR A 1 160 ? -1.732 1.016 2.290 1.00 94.50 160 THR A CA 1
ATOM 1335 C C . THR A 1 160 ? -0.343 1.617 2.531 1.00 94.50 160 THR A C 1
ATOM 1337 O O . THR A 1 160 ? 0.511 1.589 1.644 1.00 94.50 160 THR A O 1
ATOM 1340 N N . ASP A 1 161 ? -0.066 2.121 3.736 1.00 93.06 161 ASP A N 1
ATOM 1341 C CA . ASP A 1 161 ? 1.228 2.738 4.056 1.00 93.06 161 ASP A CA 1
ATOM 1342 C C . ASP A 1 161 ? 2.368 1.700 4.100 1.00 93.06 161 ASP A C 1
ATOM 1344 O O . ASP A 1 161 ? 3.490 1.968 3.663 1.00 93.06 161 ASP A O 1
ATOM 1348 N N . ARG A 1 162 ? 2.101 0.475 4.574 1.00 92.19 162 ARG A N 1
ATOM 1349 C CA . ARG A 1 162 ? 3.144 -0.557 4.710 1.00 92.19 162 ARG A CA 1
ATOM 1350 C C . ARG A 1 162 ? 3.381 -1.379 3.445 1.00 92.19 162 ARG A C 1
ATOM 1352 O O . ARG A 1 162 ? 4.500 -1.863 3.258 1.00 92.19 162 ARG A O 1
ATOM 1359 N N . VAL A 1 163 ? 2.365 -1.555 2.602 1.00 91.38 163 VAL A N 1
ATOM 1360 C CA . VAL A 1 163 ? 2.431 -2.398 1.397 1.00 91.38 163 VAL A CA 1
ATOM 1361 C C . VAL A 1 163 ? 2.621 -1.566 0.136 1.00 91.38 163 VAL A C 1
ATOM 1363 O O . VAL A 1 163 ? 3.511 -1.902 -0.641 1.00 91.38 163 VAL A O 1
ATOM 1366 N N . LEU A 1 164 ? 1.836 -0.499 -0.054 1.00 90.56 164 LEU A N 1
ATOM 1367 C CA . LEU A 1 164 ? 1.856 0.296 -1.289 1.00 90.56 164 LEU A CA 1
ATOM 1368 C C . LEU A 1 164 ? 2.887 1.426 -1.221 1.00 90.56 164 LEU A C 1
ATOM 1370 O O . LEU A 1 164 ? 3.736 1.529 -2.096 1.00 90.56 164 LEU A O 1
ATOM 1374 N N . ASN A 1 165 ? 2.866 2.225 -0.150 1.00 86.81 165 ASN A N 1
ATOM 1375 C CA . ASN A 1 165 ? 3.826 3.323 0.040 1.00 86.81 165 ASN A CA 1
ATOM 1376 C C . ASN A 1 165 ? 5.235 2.808 0.377 1.00 86.81 165 ASN A C 1
ATOM 1378 O O . ASN A 1 165 ? 6.226 3.462 0.063 1.00 86.81 165 ASN A O 1
ATOM 1382 N N . ALA A 1 166 ? 5.316 1.647 1.045 1.00 81.12 166 ALA A N 1
ATOM 1383 C CA . ALA A 1 166 ? 6.531 0.868 1.301 1.00 81.12 166 ALA A CA 1
ATOM 1384 C C . ALA A 1 166 ? 7.769 1.723 1.655 1.00 81.12 166 ALA A C 1
ATOM 1386 O O . ALA A 1 166 ? 8.872 1.503 1.157 1.00 81.12 166 ALA A O 1
ATOM 1387 N N . ARG A 1 167 ? 7.609 2.729 2.525 1.00 81.75 167 ARG A N 1
ATOM 1388 C CA . ARG A 1 167 ? 8.709 3.641 2.874 1.00 81.75 167 ARG A CA 1
ATOM 1389 C C . ARG A 1 167 ? 9.675 3.028 3.881 1.00 81.75 167 ARG A C 1
ATOM 1391 O O . ARG A 1 167 ? 9.362 2.078 4.606 1.00 81.75 167 ARG A O 1
ATOM 1398 N N . LYS A 1 168 ? 10.873 3.617 3.966 1.00 83.94 168 LYS A N 1
ATOM 1399 C CA . LYS A 1 168 ? 11.864 3.249 4.985 1.00 83.94 168 LYS A CA 1
ATOM 1400 C C . LYS A 1 168 ? 11.283 3.481 6.380 1.00 83.94 168 LYS A C 1
ATOM 1402 O O . LYS A 1 168 ? 10.584 4.452 6.637 1.00 83.94 168 LYS A O 1
ATOM 1407 N N . ASN A 1 169 ? 11.678 2.622 7.308 1.00 84.62 169 ASN A N 1
ATOM 1408 C CA . ASN A 1 169 ? 11.215 2.601 8.696 1.00 84.62 169 ASN A CA 1
ATOM 1409 C C . ASN A 1 169 ? 11.311 3.947 9.462 1.00 84.62 169 ASN A C 1
ATOM 1411 O O . ASN A 1 169 ? 10.523 4.187 10.373 1.00 84.62 169 ASN A O 1
ATOM 1415 N N . HIS A 1 170 ? 12.281 4.805 9.128 1.00 85.56 170 HIS A N 1
ATOM 1416 C CA . HIS A 1 170 ? 12.474 6.117 9.765 1.00 85.56 170 HIS A CA 1
ATOM 1417 C C . HIS A 1 170 ? 11.707 7.254 9.072 1.00 85.56 170 HIS A C 1
ATOM 1419 O O . HIS A 1 170 ? 11.645 8.357 9.613 1.00 85.56 170 HIS A O 1
ATOM 1425 N N . CYS A 1 171 ? 11.133 7.011 7.890 1.00 89.44 171 CYS A N 1
ATOM 1426 C CA . CYS A 1 171 ? 10.281 7.981 7.215 1.00 89.44 171 CYS A CA 1
ATOM 1427 C C . CYS A 1 171 ? 8.971 8.151 7.986 1.00 89.44 171 CYS A C 1
ATOM 1429 O O . CYS A 1 171 ? 8.501 7.227 8.653 1.00 89.44 171 CYS A O 1
ATOM 1431 N N . GLN A 1 172 ? 8.374 9.334 7.877 1.00 91.94 172 GLN A N 1
ATOM 1432 C CA . GLN A 1 172 ? 7.041 9.577 8.419 1.00 91.94 172 GLN A CA 1
ATOM 1433 C C . GLN A 1 172 ? 6.004 8.738 7.673 1.00 91.94 172 GLN A C 1
ATOM 1435 O O . GLN A 1 172 ? 6.197 8.425 6.495 1.00 91.94 172 GLN A O 1
ATOM 1440 N N . ILE A 1 173 ? 4.909 8.392 8.344 1.00 91.75 173 ILE A N 1
ATOM 1441 C CA . ILE A 1 173 ? 3.731 7.817 7.682 1.00 91.75 173 ILE A CA 1
ATOM 1442 C C . ILE A 1 173 ? 3.068 8.849 6.769 1.00 91.75 173 ILE A C 1
ATOM 1444 O O . ILE A 1 173 ? 3.316 10.053 6.888 1.00 91.75 173 ILE A O 1
ATOM 1448 N N . ASN A 1 174 ? 2.256 8.396 5.818 1.00 91.31 174 ASN A N 1
ATOM 1449 C CA . ASN A 1 174 ? 1.492 9.311 4.980 1.00 91.31 174 ASN A CA 1
ATOM 1450 C C . ASN A 1 174 ? 0.279 9.866 5.746 1.00 91.31 174 ASN A C 1
ATOM 1452 O O . ASN A 1 174 ? -0.786 9.256 5.765 1.00 91.31 174 ASN A O 1
ATOM 1456 N N . PHE A 1 175 ? 0.456 11.022 6.391 1.00 90.31 175 PHE A N 1
ATOM 1457 C CA . PHE A 1 175 ? -0.614 11.668 7.152 1.00 90.31 175 PHE A CA 1
ATOM 1458 C C . PHE A 1 175 ? -1.795 12.102 6.284 1.00 90.31 175 PHE A C 1
ATOM 1460 O O . PHE A 1 175 ? -2.923 11.997 6.743 1.00 90.31 175 PHE A O 1
ATOM 1467 N N . ASP A 1 176 ? -1.568 12.498 5.028 1.00 89.69 176 ASP A N 1
ATOM 1468 C CA . ASP A 1 176 ? -2.672 12.815 4.121 1.00 89.69 176 ASP A CA 1
ATOM 1469 C C . ASP A 1 176 ? -3.562 11.597 3.881 1.00 89.69 176 ASP A C 1
ATOM 1471 O O . ASP A 1 176 ? -4.780 11.718 3.850 1.00 89.69 176 ASP A O 1
ATOM 1475 N N . TRP A 1 177 ? -2.973 10.410 3.730 1.00 91.19 177 TRP A N 1
ATOM 1476 C CA . TRP A 1 177 ? -3.741 9.176 3.556 1.00 91.19 177 TRP A CA 1
ATOM 1477 C C . TRP A 1 177 ? -4.426 8.725 4.848 1.00 91.19 177 TRP A C 1
ATOM 1479 O O . TRP A 1 177 ? -5.511 8.153 4.776 1.00 91.19 177 TRP A O 1
ATOM 1489 N N . LEU A 1 178 ? -3.817 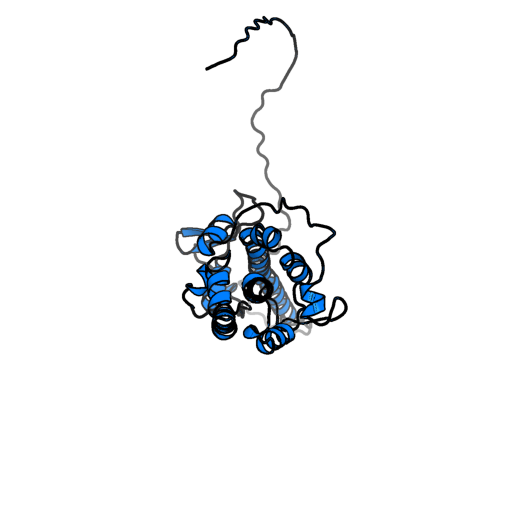8.991 6.010 1.00 92.62 178 LEU A N 1
ATOM 1490 C CA . LEU A 1 178 ? -4.452 8.753 7.307 1.00 92.62 178 LEU A CA 1
ATOM 1491 C C . LEU A 1 178 ? -5.698 9.629 7.467 1.00 92.62 178 LEU A C 1
ATOM 1493 O O . LEU A 1 178 ? -6.751 9.125 7.835 1.00 92.62 178 LEU A O 1
ATOM 1497 N N . ASP A 1 179 ? -5.588 10.915 7.148 1.00 90.69 179 ASP A N 1
ATOM 1498 C CA . ASP A 1 179 ? -6.705 11.854 7.253 1.00 90.69 179 ASP A CA 1
ATOM 1499 C C . ASP A 1 179 ? -7.791 11.525 6.201 1.00 90.69 179 ASP A C 1
ATOM 1501 O O . ASP A 1 179 ? -8.984 11.620 6.469 1.00 90.69 179 ASP A O 1
ATOM 1505 N N . GLN A 1 180 ? -7.402 11.037 5.016 1.00 90.69 180 GLN A N 1
ATOM 1506 C CA . GLN A 1 180 ? -8.349 10.613 3.977 1.00 90.69 180 GLN A CA 1
ATOM 1507 C C . GLN A 1 180 ? -9.146 9.357 4.331 1.00 90.69 180 GLN A C 1
ATOM 1509 O O . GLN A 1 180 ? -10.256 9.196 3.830 1.00 90.69 180 GLN A O 1
ATOM 1514 N N . VAL A 1 181 ? -8.603 8.449 5.151 1.00 92.88 181 VAL A N 1
ATOM 1515 C CA . VAL A 1 181 ? -9.299 7.197 5.491 1.00 92.88 181 VAL A CA 1
ATOM 1516 C C . VAL A 1 181 ? -10.488 7.423 6.430 1.00 92.88 181 VAL A C 1
ATOM 1518 O O . VAL A 1 181 ? -11.360 6.556 6.532 1.00 92.88 181 VAL A O 1
ATOM 1521 N N . ASP A 1 182 ? -10.575 8.595 7.073 1.00 91.38 182 ASP A N 1
ATOM 1522 C CA . ASP A 1 182 ? -11.755 8.979 7.848 1.00 91.38 182 ASP A CA 1
ATOM 1523 C C . ASP A 1 182 ? -13.015 9.034 6.962 1.00 91.38 182 ASP A C 1
ATOM 1525 O O . ASP A 1 182 ? -14.060 8.525 7.385 1.00 91.38 182 ASP A O 1
ATOM 1529 N N . ASP A 1 183 ? -12.904 9.486 5.705 1.00 91.44 183 ASP A N 1
ATOM 1530 C CA . ASP A 1 183 ? -13.902 9.230 4.658 1.00 91.44 183 ASP A CA 1
ATOM 1531 C C . ASP A 1 183 ? -13.566 7.930 3.915 1.00 91.44 183 ASP A C 1
ATOM 1533 O O . ASP A 1 183 ? -12.898 7.890 2.877 1.00 91.44 183 ASP A O 1
ATOM 1537 N N . ILE A 1 184 ? -14.078 6.823 4.448 1.00 92.38 184 ILE A N 1
ATOM 1538 C CA . ILE A 1 184 ? -13.827 5.496 3.884 1.00 92.38 184 ILE A CA 1
ATOM 1539 C C . ILE A 1 184 ? -14.333 5.354 2.437 1.00 92.38 184 ILE A C 1
ATOM 1541 O O . ILE A 1 184 ? -13.775 4.572 1.670 1.00 92.38 184 ILE A O 1
ATOM 1545 N N . GLN A 1 185 ? -15.378 6.086 2.033 1.00 91.44 185 GLN A N 1
ATOM 1546 C CA . GLN A 1 185 ? -15.909 5.996 0.669 1.00 91.44 185 GLN A CA 1
ATOM 1547 C C . GLN A 1 185 ? -15.007 6.727 -0.317 1.00 91.44 185 GLN A C 1
ATOM 1549 O O . GLN A 1 185 ? -14.750 6.205 -1.403 1.00 91.44 185 GLN A O 1
ATOM 1554 N N . TYR A 1 186 ? -14.487 7.891 0.074 1.00 90.12 186 TYR A N 1
ATOM 1555 C CA . TYR A 1 186 ? -13.428 8.568 -0.667 1.00 90.12 186 TYR A CA 1
ATOM 1556 C C . TYR A 1 186 ? -12.209 7.655 -0.802 1.00 90.12 186 TYR A C 1
ATOM 1558 O O . TYR A 1 186 ? -11.756 7.386 -1.914 1.00 90.12 186 TYR A O 1
ATOM 1566 N N . PHE A 1 187 ? -11.731 7.102 0.317 1.00 91.88 187 PHE A N 1
ATOM 1567 C CA . PHE A 1 187 ? -10.546 6.247 0.355 1.00 91.88 187 PHE A CA 1
ATOM 1568 C C . PHE A 1 187 ? -10.671 5.021 -0.561 1.00 91.88 187 PHE A C 1
ATOM 1570 O O . PHE A 1 187 ? -9.729 4.689 -1.280 1.00 91.88 187 PHE A O 1
ATOM 1577 N N . ARG A 1 188 ? -11.846 4.379 -0.603 1.00 92.44 188 ARG A N 1
ATOM 1578 C CA . ARG A 1 188 ? -12.120 3.236 -1.491 1.00 92.44 188 ARG A CA 1
ATOM 1579 C C . ARG A 1 188 ? -12.106 3.587 -2.976 1.00 92.44 188 ARG A C 1
ATOM 1581 O O . ARG A 1 188 ? -11.710 2.757 -3.787 1.00 92.44 188 ARG A O 1
ATOM 1588 N N . LYS A 1 189 ? -12.554 4.791 -3.338 1.00 91.62 189 LYS A N 1
ATOM 1589 C CA . LYS A 1 189 ? -12.638 5.252 -4.735 1.00 91.62 189 LYS A CA 1
ATOM 1590 C C . LYS A 1 189 ? -11.314 5.757 -5.292 1.00 91.62 189 LYS A C 1
ATOM 1592 O O . LYS A 1 189 ? -11.243 6.040 -6.486 1.00 91.62 189 LYS A O 1
ATOM 1597 N N . ARG A 1 190 ? -10.284 5.901 -4.456 1.00 91.06 190 ARG A N 1
ATOM 1598 C CA . ARG A 1 190 ? -8.975 6.360 -4.919 1.00 91.06 190 ARG A CA 1
ATOM 1599 C C . ARG A 1 190 ? -8.397 5.394 -5.960 1.00 91.06 190 ARG A C 1
ATOM 1601 O O . ARG A 1 190 ? -8.611 4.180 -5.857 1.00 91.06 190 ARG A O 1
ATOM 1608 N N . PRO A 1 191 ? -7.636 5.905 -6.939 1.00 92.56 191 PRO A N 1
ATOM 1609 C CA . PRO A 1 191 ? -6.995 5.074 -7.947 1.00 92.56 191 PRO A CA 1
ATOM 1610 C C . PRO A 1 191 ? -5.714 4.450 -7.382 1.00 92.56 191 PRO A C 1
ATOM 1612 O O . PRO A 1 191 ? -4.599 4.838 -7.724 1.00 92.56 191 PRO A O 1
ATOM 1615 N N . TRP A 1 192 ? -5.862 3.489 -6.468 1.00 93.69 192 TRP A N 1
ATOM 1616 C CA . TRP A 1 192 ? -4.730 2.852 -5.788 1.00 93.69 192 TRP A CA 1
ATOM 1617 C C . TRP A 1 192 ? -3.756 2.173 -6.752 1.00 93.69 192 TRP A C 1
ATOM 1619 O O . TRP A 1 192 ? -2.566 2.090 -6.449 1.00 93.69 192 TRP A O 1
ATOM 1629 N N . GLY A 1 193 ? -4.231 1.728 -7.917 1.00 93.38 193 GLY A N 1
ATOM 1630 C CA . GLY A 1 193 ? -3.389 1.184 -8.977 1.00 93.38 193 GLY A CA 1
ATOM 1631 C C . GLY A 1 193 ? -2.461 2.235 -9.579 1.00 93.38 193 GLY A C 1
ATOM 1632 O O . GLY A 1 193 ? -1.273 1.969 -9.715 1.00 93.38 193 GLY A O 1
ATOM 1633 N N . LEU A 1 194 ? -2.964 3.447 -9.842 1.00 90.81 194 LEU A N 1
ATOM 1634 C CA . LEU A 1 194 ? -2.151 4.572 -10.322 1.00 90.81 194 LEU A CA 1
ATOM 1635 C C . LEU A 1 194 ? -1.141 5.025 -9.266 1.00 90.81 194 LEU A C 1
ATOM 1637 O O . LEU A 1 194 ? 0.051 5.056 -9.538 1.00 90.81 194 LEU A O 1
ATOM 1641 N N . LEU A 1 195 ? -1.601 5.272 -8.038 1.00 90.50 195 LEU A N 1
ATOM 1642 C CA . LEU A 1 195 ? -0.736 5.757 -6.956 1.00 90.50 195 LEU A CA 1
ATOM 1643 C C . LEU A 1 195 ? 0.402 4.781 -6.633 1.00 90.50 195 LEU A C 1
ATOM 1645 O O . LEU A 1 195 ? 1.523 5.193 -6.355 1.00 90.50 195 LEU A O 1
ATOM 1649 N N . SER A 1 196 ? 0.116 3.477 -6.643 1.00 91.81 196 SER A N 1
ATOM 1650 C CA . SER A 1 196 ? 1.153 2.461 -6.428 1.00 91.81 196 SER A CA 1
ATOM 1651 C C . SER A 1 196 ? 2.062 2.281 -7.645 1.00 91.81 196 SER A C 1
ATOM 1653 O O . SER A 1 196 ? 3.242 1.983 -7.463 1.00 91.81 196 SER A O 1
ATOM 1655 N N . TRP A 1 197 ? 1.542 2.487 -8.862 1.00 90.88 197 TRP A N 1
ATOM 1656 C CA . TRP A 1 197 ? 2.342 2.476 -10.084 1.00 90.88 197 TRP A CA 1
ATOM 1657 C C . TRP A 1 197 ? 3.361 3.614 -10.097 1.00 90.88 197 TRP A C 1
ATOM 1659 O O . TRP A 1 197 ? 4.537 3.351 -10.304 1.00 90.88 197 TRP A O 1
ATOM 1669 N N . GLU A 1 198 ? 2.949 4.846 -9.800 1.00 88.38 198 GLU A N 1
ATOM 1670 C CA . GLU A 1 198 ? 3.848 6.008 -9.735 1.00 88.38 198 GLU A CA 1
ATOM 1671 C C . GLU A 1 198 ? 5.011 5.749 -8.764 1.00 88.38 198 GLU A C 1
ATOM 1673 O O . GLU A 1 198 ? 6.178 5.916 -9.112 1.00 88.38 198 GLU A O 1
ATOM 1678 N N . MET A 1 199 ? 4.710 5.208 -7.578 1.00 87.44 199 MET A N 1
ATOM 1679 C CA . MET A 1 199 ? 5.723 4.877 -6.570 1.00 87.44 199 MET A CA 1
ATOM 1680 C C . MET A 1 199 ? 6.723 3.816 -7.040 1.00 87.44 199 MET A C 1
ATOM 1682 O O . MET A 1 199 ? 7.927 3.941 -6.793 1.00 87.44 199 MET A O 1
ATOM 1686 N N . ILE A 1 200 ? 6.245 2.738 -7.673 1.00 86.56 200 ILE A N 1
ATOM 1687 C CA . ILE A 1 200 ? 7.137 1.667 -8.128 1.00 86.56 200 ILE A CA 1
ATOM 1688 C C . ILE A 1 200 ? 7.900 2.083 -9.383 1.00 86.56 200 ILE A C 1
ATOM 1690 O O . ILE A 1 200 ? 9.079 1.761 -9.493 1.00 86.56 200 ILE A O 1
ATOM 1694 N N . TYR A 1 201 ? 7.264 2.825 -10.287 1.00 86.62 201 TYR A N 1
ATOM 1695 C CA . TYR A 1 201 ? 7.866 3.343 -11.505 1.00 86.62 201 TYR A CA 1
ATOM 1696 C C . TYR A 1 201 ? 9.037 4.262 -11.172 1.00 86.62 201 TYR A C 1
ATOM 1698 O O . TYR A 1 201 ? 10.165 3.955 -11.552 1.00 86.62 201 TYR A O 1
ATOM 1706 N N . GLU A 1 202 ? 8.815 5.288 -10.342 1.00 82.69 202 GLU A N 1
ATOM 1707 C CA . GLU A 1 202 ? 9.880 6.178 -9.872 1.00 82.69 202 GLU A CA 1
ATOM 1708 C C . GLU A 1 202 ? 10.994 5.397 -9.166 1.00 82.69 202 GLU A C 1
ATOM 1710 O O . GLU A 1 202 ? 12.179 5.669 -9.360 1.00 82.69 202 GLU A O 1
ATOM 1715 N N . SER A 1 203 ? 10.648 4.400 -8.344 1.00 81.75 203 SER A N 1
ATOM 1716 C CA . SER A 1 203 ? 11.657 3.604 -7.646 1.00 81.75 203 SER A CA 1
ATOM 1717 C C . SER A 1 203 ? 12.479 2.721 -8.585 1.00 81.75 203 SER A C 1
ATOM 1719 O O . SER A 1 203 ? 1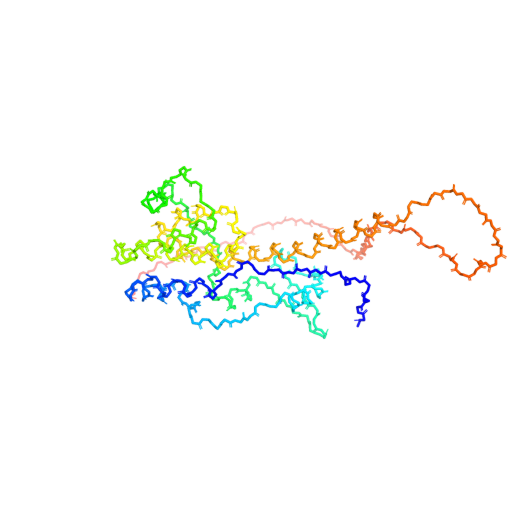3.647 2.476 -8.280 1.00 81.75 203 SER A O 1
ATOM 1721 N N . LEU A 1 204 ? 11.888 2.168 -9.644 1.00 81.38 204 LEU A N 1
ATOM 1722 C CA . LEU A 1 204 ? 12.577 1.285 -10.586 1.00 81.38 204 LEU A CA 1
ATOM 1723 C C . LEU A 1 204 ? 13.412 2.090 -11.580 1.00 81.38 204 LEU A C 1
ATOM 1725 O O . LEU A 1 204 ? 14.572 1.738 -11.797 1.00 81.38 204 LEU A O 1
ATOM 1729 N N . ASP A 1 205 ? 12.863 3.185 -12.102 1.00 74.88 205 ASP A N 1
ATOM 1730 C CA . ASP A 1 205 ? 13.533 4.049 -13.072 1.00 74.88 205 ASP A CA 1
ATOM 1731 C C . ASP A 1 205 ? 14.774 4.723 -12.458 1.00 74.88 205 ASP A C 1
ATOM 1733 O O . ASP A 1 205 ? 15.897 4.588 -12.958 1.00 74.88 205 ASP A O 1
ATOM 1737 N N . ASN A 1 206 ? 14.629 5.297 -11.256 1.00 71.69 206 ASN A N 1
ATOM 1738 C CA . ASN A 1 206 ? 15.761 5.885 -10.532 1.00 71.69 206 ASN A CA 1
ATOM 1739 C C . ASN A 1 206 ? 16.813 4.841 -10.115 1.00 71.69 206 ASN A C 1
ATOM 1741 O O . ASN A 1 206 ? 18.005 5.153 -10.030 1.00 71.69 206 ASN A O 1
ATOM 1745 N N . ALA A 1 207 ? 16.414 3.588 -9.852 1.00 70.12 207 ALA A N 1
ATOM 1746 C CA . ALA A 1 207 ? 17.321 2.576 -9.307 1.00 70.12 207 ALA A CA 1
ATOM 1747 C C . ALA A 1 207 ? 18.480 2.209 -10.243 1.00 70.12 207 ALA A C 1
ATOM 1749 O O . ALA A 1 207 ? 19.536 1.806 -9.743 1.00 70.12 207 ALA A O 1
ATOM 1750 N N . LEU A 1 208 ? 18.303 2.310 -11.563 1.00 65.50 208 LEU A N 1
ATOM 1751 C CA . LEU A 1 208 ? 19.385 2.095 -12.526 1.00 65.50 208 LEU A CA 1
ATOM 1752 C C . LEU A 1 208 ? 20.154 3.380 -12.802 1.00 65.50 208 LEU A C 1
ATOM 1754 O O . LEU A 1 208 ? 21.385 3.358 -12.743 1.00 65.50 208 LEU A O 1
ATOM 1758 N N . PHE A 1 209 ? 19.447 4.489 -13.035 1.00 64.94 209 PHE A N 1
ATOM 1759 C CA . PHE A 1 209 ? 20.063 5.761 -13.405 1.00 64.94 209 PHE A CA 1
ATOM 1760 C C . PHE A 1 209 ? 21.033 6.269 -12.331 1.00 64.94 209 PHE A C 1
ATOM 1762 O O . PHE A 1 209 ? 22.203 6.536 -12.609 1.00 64.94 209 PHE A O 1
ATOM 1769 N N . GLU A 1 210 ? 20.595 6.318 -11.069 1.00 62.78 210 GLU A N 1
ATOM 1770 C CA . GLU A 1 210 ? 21.432 6.802 -9.966 1.00 62.78 210 GLU A CA 1
ATOM 1771 C C . GLU A 1 210 ? 22.663 5.919 -9.735 1.00 62.78 210 GLU A C 1
ATOM 1773 O O . GLU A 1 210 ? 23.732 6.396 -9.337 1.00 62.78 210 GLU A O 1
ATOM 1778 N N . LYS A 1 211 ? 22.520 4.609 -9.957 1.00 64.62 211 LYS A N 1
ATOM 1779 C CA . LYS A 1 211 ? 23.593 3.650 -9.697 1.00 64.62 211 LYS A CA 1
ATOM 1780 C C . LYS A 1 211 ? 24.615 3.604 -10.822 1.00 64.62 211 LYS A C 1
ATOM 1782 O O . LYS A 1 211 ? 25.803 3.516 -10.512 1.00 64.62 211 LYS A O 1
ATOM 1787 N N . ASP A 1 212 ? 24.187 3.713 -12.075 1.00 66.00 212 ASP A N 1
ATOM 1788 C CA . ASP A 1 212 ? 25.090 3.859 -13.216 1.00 66.00 212 ASP A CA 1
ATOM 1789 C C . ASP A 1 212 ? 25.911 5.153 -13.096 1.00 66.00 212 ASP A C 1
ATOM 1791 O O . ASP A 1 212 ? 27.142 5.120 -13.151 1.00 66.00 212 ASP A O 1
ATOM 1795 N N . GLU A 1 213 ? 25.265 6.277 -12.772 1.00 67.12 213 GLU A N 1
ATOM 1796 C CA . GLU A 1 213 ? 25.943 7.551 -12.501 1.00 67.12 213 GLU A CA 1
ATOM 1797 C C . GLU A 1 213 ? 26.960 7.444 -11.359 1.00 67.12 213 GLU A C 1
ATOM 1799 O O . GLU A 1 213 ? 28.096 7.922 -11.461 1.00 67.12 213 GLU A O 1
ATOM 1804 N N . LYS A 1 214 ? 26.589 6.783 -10.257 1.00 65.50 214 LYS A N 1
ATOM 1805 C CA . LYS A 1 214 ? 27.497 6.563 -9.126 1.00 65.50 214 LYS A CA 1
ATOM 1806 C C . LYS A 1 214 ? 28.678 5.674 -9.515 1.00 65.50 214 LYS A C 1
ATOM 1808 O O . LYS A 1 214 ? 29.811 5.992 -9.161 1.00 65.50 214 LYS A O 1
ATOM 1813 N N . PH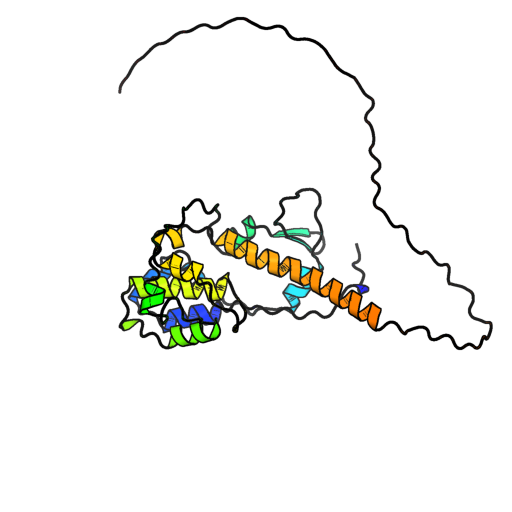E A 1 215 ? 28.436 4.597 -10.258 1.00 64.56 215 PHE A N 1
ATOM 1814 C CA . PHE A 1 215 ? 29.476 3.674 -10.709 1.00 64.56 215 PHE A CA 1
ATOM 1815 C C . PHE A 1 215 ? 30.450 4.338 -11.692 1.00 64.56 215 PHE A C 1
ATOM 1817 O O . PHE A 1 215 ? 31.666 4.182 -11.562 1.00 64.56 215 PHE A O 1
ATOM 1824 N N . LYS A 1 216 ? 29.944 5.150 -12.629 1.00 70.94 216 LYS A N 1
ATOM 1825 C CA . LYS A 1 216 ? 30.757 5.987 -13.526 1.00 70.94 216 LYS A CA 1
ATOM 1826 C C . LYS A 1 216 ? 31.628 6.973 -12.743 1.00 70.94 216 LYS A C 1
ATOM 1828 O O . LYS A 1 216 ? 32.830 7.041 -12.992 1.00 70.94 216 LYS A O 1
ATOM 1833 N N . LYS A 1 217 ? 31.067 7.676 -11.751 1.00 70.56 217 LYS A N 1
ATOM 1834 C CA . LYS A 1 217 ? 31.818 8.604 -10.880 1.00 70.56 217 LYS A CA 1
ATOM 1835 C C . LYS A 1 217 ? 32.912 7.903 -10.074 1.00 70.56 217 LYS A C 1
ATOM 1837 O O . LYS A 1 217 ? 34.019 8.426 -9.986 1.00 70.56 217 LYS A O 1
ATOM 1842 N N . THR A 1 218 ? 32.645 6.718 -9.522 1.00 69.94 218 THR A N 1
ATOM 1843 C CA . THR A 1 218 ? 33.656 5.938 -8.790 1.00 69.94 218 THR A CA 1
ATOM 1844 C C . THR A 1 218 ? 34.813 5.517 -9.699 1.00 69.94 218 THR A C 1
ATOM 1846 O O . THR A 1 218 ? 35.961 5.762 -9.343 1.00 69.94 218 THR A O 1
ATOM 1849 N N . ARG A 1 219 ? 34.540 5.008 -10.911 1.00 65.44 219 ARG A N 1
ATOM 1850 C CA . ARG A 1 219 ? 35.594 4.657 -11.887 1.00 65.44 219 ARG A CA 1
ATOM 1851 C C . ARG A 1 219 ? 36.440 5.862 -12.320 1.00 65.44 219 ARG A C 1
ATOM 1853 O O . ARG A 1 219 ? 37.650 5.739 -12.502 1.00 65.44 219 ARG A O 1
ATOM 1860 N N . LEU A 1 220 ? 35.820 7.035 -12.463 1.00 65.56 220 LEU A N 1
ATOM 1861 C CA . LEU A 1 220 ? 36.526 8.279 -12.789 1.00 65.56 220 LEU A CA 1
ATOM 1862 C C . LEU A 1 220 ? 37.414 8.768 -11.633 1.00 65.56 220 LEU A C 1
ATOM 1864 O O . LEU A 1 220 ? 38.505 9.272 -11.881 1.00 65.56 220 LEU A O 1
ATOM 1868 N N . ASN A 1 221 ? 36.985 8.582 -10.382 1.00 65.06 221 ASN A N 1
ATOM 1869 C CA . ASN A 1 221 ? 37.759 8.967 -9.198 1.00 65.06 221 ASN A CA 1
ATOM 1870 C C . ASN A 1 221 ? 38.898 7.984 -8.868 1.00 65.06 221 ASN A C 1
ATOM 1872 O O . ASN A 1 221 ? 39.898 8.393 -8.284 1.00 65.06 221 ASN A O 1
ATOM 1876 N N . GLU A 1 222 ? 38.757 6.709 -9.239 1.00 56.66 222 GLU A N 1
ATOM 1877 C CA . GLU A 1 222 ? 39.781 5.662 -9.072 1.00 56.66 222 GLU A CA 1
ATOM 1878 C C . GLU A 1 222 ? 40.817 5.638 -10.211 1.00 56.66 222 GLU A C 1
ATOM 1880 O O . GLU A 1 222 ? 41.829 4.943 -10.121 1.00 56.66 222 GLU A O 1
ATOM 1885 N N . SER A 1 223 ? 40.609 6.425 -11.271 1.00 42.78 223 SER A N 1
ATOM 1886 C CA . SER A 1 223 ? 41.608 6.618 -12.326 1.00 42.78 223 SER A CA 1
ATOM 1887 C C . SER A 1 223 ? 42.812 7.395 -11.757 1.00 42.78 223 SER A C 1
ATOM 1889 O O . SER A 1 223 ? 42.614 8.489 -11.217 1.00 42.78 223 SER A O 1
ATOM 1891 N N . PRO A 1 224 ? 44.061 6.888 -11.841 1.00 42.78 224 PRO A N 1
ATOM 1892 C CA . PRO A 1 224 ? 45.204 7.542 -11.213 1.00 42.78 224 PRO A CA 1
ATOM 1893 C C . PRO A 1 224 ? 45.396 8.942 -11.796 1.00 42.78 224 PRO A C 1
ATOM 1895 O O . PRO A 1 224 ? 45.450 9.109 -13.016 1.00 42.78 224 PRO A O 1
ATOM 1898 N N . ARG A 1 225 ? 45.561 9.952 -10.932 1.00 42.31 225 ARG A N 1
ATOM 1899 C CA . ARG A 1 225 ? 46.140 11.233 -11.350 1.00 42.31 225 ARG A CA 1
ATOM 1900 C C . ARG A 1 225 ? 47.508 10.909 -11.947 1.00 42.31 225 ARG A C 1
ATOM 1902 O O . ARG A 1 225 ? 48.407 10.516 -11.208 1.00 42.31 225 ARG A O 1
ATOM 1909 N N . LEU A 1 226 ? 47.640 11.030 -13.267 1.00 39.75 226 LEU A N 1
ATOM 1910 C CA . LEU A 1 226 ? 48.916 10.966 -13.976 1.00 39.75 226 LEU A CA 1
ATOM 1911 C C . LEU A 1 226 ? 49.805 12.100 -13.451 1.00 39.75 226 LEU A C 1
ATOM 1913 O O . LEU A 1 226 ? 49.802 13.215 -13.966 1.00 39.75 226 LEU A O 1
ATOM 1917 N N . GLY A 1 227 ? 50.521 11.817 -12.366 1.00 31.98 227 GLY A N 1
ATOM 1918 C CA . GLY A 1 227 ? 51.672 12.584 -11.933 1.00 31.98 227 GLY A CA 1
ATOM 1919 C C . GLY A 1 227 ? 52.767 12.376 -12.966 1.00 31.98 227 GLY A C 1
ATOM 1920 O O . GLY A 1 227 ? 53.236 11.260 -13.172 1.00 31.98 227 GLY A O 1
ATOM 1921 N N . ALA A 1 228 ? 53.120 13.452 -13.656 1.00 40.25 228 ALA A N 1
ATOM 1922 C CA . ALA A 1 228 ? 54.256 13.483 -14.549 1.00 40.25 228 ALA A CA 1
ATOM 1923 C C . ALA A 1 228 ? 55.555 13.341 -13.741 1.00 40.25 228 ALA A C 1
ATOM 1925 O O . ALA A 1 228 ? 55.946 14.272 -13.047 1.00 40.25 228 ALA A O 1
ATOM 1926 N N . THR A 1 229 ? 56.238 12.210 -13.886 1.00 31.42 229 THR A N 1
ATOM 1927 C CA . THR A 1 229 ? 57.697 12.092 -13.748 1.00 31.42 229 THR A CA 1
ATOM 1928 C C . THR A 1 229 ? 58.149 10.913 -14.604 1.00 31.42 229 THR A C 1
ATOM 1930 O O . THR A 1 229 ? 57.653 9.797 -14.475 1.00 31.42 229 THR A O 1
ATOM 1933 N N . GLY A 1 230 ? 59.009 11.208 -15.577 1.00 31.69 230 GLY A N 1
ATOM 1934 C CA . GLY A 1 230 ? 59.346 10.311 -16.675 1.00 31.69 230 GLY A CA 1
ATOM 1935 C C . GLY A 1 230 ? 60.363 9.221 -16.344 1.00 31.69 230 GLY A C 1
ATOM 1936 O O . GLY A 1 230 ? 61.129 9.324 -15.395 1.00 31.69 230 GLY A O 1
ATOM 1937 N N . CYS A 1 231 ? 60.389 8.208 -17.207 1.00 29.20 231 CYS A N 1
ATOM 1938 C CA . CYS A 1 231 ? 61.567 7.823 -17.984 1.00 29.20 231 CYS A CA 1
ATOM 1939 C C . CYS A 1 231 ? 61.113 6.915 -19.136 1.00 29.20 231 CYS A C 1
ATOM 1941 O O . CYS A 1 231 ? 60.308 6.006 -18.948 1.00 29.20 231 CYS A O 1
ATOM 1943 N N . LEU A 1 232 ? 61.594 7.224 -20.339 1.00 35.88 232 LEU A N 1
ATOM 1944 C CA . LEU A 1 232 ? 61.327 6.506 -21.582 1.00 35.88 232 LEU A CA 1
ATOM 1945 C C . LEU A 1 232 ? 62.210 5.252 -21.665 1.00 35.88 232 LEU A C 1
ATOM 1947 O O . LEU A 1 232 ? 63.421 5.349 -21.474 1.00 35.88 232 LEU A O 1
ATOM 1951 N N . SER A 1 233 ? 61.632 4.121 -22.069 1.00 28.28 233 SER A N 1
ATOM 1952 C CA . SER A 1 233 ? 62.330 3.128 -22.892 1.00 28.28 233 SER A CA 1
ATOM 1953 C C . SER A 1 233 ? 61.457 2.778 -24.112 1.00 28.28 233 SER A C 1
ATOM 1955 O O . SER A 1 233 ? 60.225 2.810 -24.007 1.00 28.28 233 SER A O 1
ATOM 1957 N N . PRO A 1 234 ? 62.048 2.547 -25.299 1.00 35.12 234 PRO A N 1
ATOM 1958 C CA . PRO A 1 234 ? 61.343 2.680 -26.567 1.00 35.12 234 PRO A CA 1
ATOM 1959 C C . PRO A 1 234 ? 61.072 1.312 -27.194 1.00 35.12 234 PRO A C 1
ATOM 1961 O O . PRO A 1 234 ? 61.856 0.870 -28.018 1.00 35.12 234 PRO A O 1
ATOM 1964 N N . GLU A 1 235 ? 59.977 0.640 -26.825 1.00 32.50 235 GLU A N 1
ATOM 1965 C CA . GLU A 1 235 ? 59.615 -0.629 -27.493 1.00 32.50 235 GLU A CA 1
ATOM 1966 C C . GLU A 1 235 ? 58.119 -1.004 -27.468 1.00 32.50 235 GLU A C 1
ATOM 1968 O O . GLU A 1 235 ? 57.749 -2.138 -27.742 1.00 32.50 235 GLU A O 1
ATOM 1973 N N . ALA A 1 236 ? 57.207 -0.058 -27.219 1.00 32.72 236 ALA A N 1
ATOM 1974 C CA . ALA A 1 236 ? 55.765 -0.342 -27.272 1.00 32.72 236 ALA A CA 1
ATOM 1975 C C . ALA A 1 236 ? 54.972 0.764 -27.986 1.00 32.72 236 ALA A C 1
ATOM 1977 O O . ALA A 1 236 ? 54.135 1.443 -27.391 1.00 32.72 236 ALA A O 1
ATOM 1978 N N . TRP A 1 237 ? 55.259 0.952 -29.275 1.00 30.77 237 TRP A N 1
ATOM 1979 C CA . TRP A 1 237 ? 54.471 1.773 -30.201 1.00 30.77 237 TRP A CA 1
ATOM 1980 C C . TRP A 1 237 ? 54.035 0.925 -31.404 1.00 30.77 237 TRP A C 1
ATOM 1982 O O . TRP A 1 237 ? 54.705 0.912 -32.428 1.00 30.77 237 TRP A O 1
ATOM 1992 N N . CYS A 1 238 ? 52.942 0.185 -31.214 1.00 30.00 238 CYS A N 1
ATOM 1993 C CA . CYS A 1 238 ? 51.969 -0.379 -32.172 1.00 30.00 238 CYS A CA 1
ATOM 1994 C C . CYS A 1 238 ? 51.079 -1.259 -31.272 1.00 30.00 238 CYS A C 1
ATOM 1996 O O . CYS A 1 238 ? 51.509 -2.319 -30.848 1.00 30.00 238 CYS A O 1
ATOM 1998 N N . ASP A 1 239 ? 49.974 -0.814 -30.678 1.00 31.36 239 ASP A N 1
ATOM 1999 C CA . ASP A 1 239 ? 48.798 -0.250 -31.322 1.00 31.36 239 ASP A CA 1
ATOM 2000 C C . ASP A 1 239 ? 48.056 0.693 -30.362 1.00 31.36 239 ASP A C 1
ATOM 2002 O O . ASP A 1 239 ? 47.338 0.277 -29.450 1.00 31.36 239 ASP A O 1
ATOM 2006 N N . ARG A 1 240 ? 48.206 1.999 -30.580 1.00 32.31 240 ARG A N 1
ATOM 2007 C CA . ARG A 1 240 ? 47.282 3.016 -30.073 1.00 32.31 240 ARG A CA 1
ATOM 2008 C C . ARG A 1 240 ? 47.055 4.038 -31.176 1.00 32.31 240 ARG A C 1
ATOM 2010 O O . ARG A 1 240 ? 47.845 4.961 -31.336 1.00 32.31 240 ARG A O 1
ATOM 2017 N N . LEU A 1 241 ? 45.956 3.885 -31.909 1.00 29.09 241 LEU A N 1
ATOM 2018 C CA . LEU A 1 241 ? 45.298 5.030 -32.530 1.00 29.09 241 LEU A CA 1
ATOM 2019 C C . LEU A 1 241 ? 44.223 5.550 -31.565 1.00 29.09 241 LEU A C 1
ATOM 2021 O O . LEU A 1 241 ? 43.438 4.754 -31.043 1.00 29.09 241 LEU A O 1
ATOM 2025 N N . PRO A 1 242 ? 44.182 6.865 -31.301 1.00 31.44 242 PRO A N 1
ATOM 2026 C CA . PRO A 1 242 ? 43.137 7.483 -30.509 1.00 31.44 242 PRO A CA 1
ATOM 2027 C C . PRO A 1 242 ? 41.934 7.787 -31.405 1.00 31.44 242 PRO A C 1
ATOM 2029 O O . PRO A 1 242 ? 42.081 8.378 -32.471 1.00 31.44 242 PRO A O 1
ATOM 2032 N N . VAL A 1 243 ? 40.728 7.475 -30.938 1.00 31.22 243 VAL A N 1
ATOM 2033 C CA . VAL A 1 243 ? 39.537 8.207 -31.378 1.00 31.22 243 VAL A CA 1
ATOM 2034 C C . VAL A 1 243 ? 38.870 8.765 -30.131 1.00 31.22 243 VAL A C 1
ATOM 2036 O O . VAL A 1 243 ? 38.284 8.040 -29.332 1.00 31.22 243 VAL A O 1
ATOM 2039 N N . ALA A 1 244 ? 39.021 10.072 -29.953 1.00 28.02 244 ALA A N 1
ATOM 2040 C CA . ALA A 1 244 ? 38.215 10.897 -29.064 1.00 28.02 244 ALA A CA 1
ATOM 2041 C C . ALA A 1 244 ? 37.342 11.828 -29.942 1.00 28.02 244 ALA A C 1
ATOM 2043 O O . ALA A 1 244 ? 37.517 11.869 -31.159 1.00 28.02 244 ALA A O 1
ATOM 2044 N N . PRO A 1 245 ? 36.402 12.587 -29.368 1.00 39.56 245 PRO A N 1
ATOM 2045 C CA . PRO A 1 245 ? 34.991 12.244 -29.249 1.00 39.56 245 PRO A CA 1
ATOM 2046 C C . PRO A 1 245 ? 34.116 13.083 -30.199 1.00 39.56 245 PRO A C 1
ATOM 2048 O O . PRO A 1 245 ? 34.309 14.292 -30.314 1.00 39.56 245 PRO A O 1
ATOM 2051 N N . SER A 1 246 ? 33.080 12.503 -30.808 1.00 25.03 246 SER A N 1
ATOM 2052 C CA . SER A 1 246 ? 32.038 13.287 -31.485 1.00 25.03 246 SER A CA 1
ATOM 2053 C C . SER A 1 246 ? 30.867 13.549 -30.541 1.00 25.03 246 SER A C 1
ATOM 2055 O O . SER A 1 246 ? 29.994 12.726 -30.281 1.00 25.03 246 SER A O 1
ATOM 2057 N N . LYS A 1 247 ? 30.900 14.762 -30.002 1.00 30.05 247 LYS A N 1
ATOM 2058 C CA . LYS A 1 247 ? 29.778 15.492 -29.424 1.00 30.05 247 LYS A CA 1
ATOM 2059 C C . LYS A 1 247 ? 28.713 15.730 -30.516 1.00 30.05 247 LYS A C 1
ATOM 2061 O O . LYS A 1 247 ? 29.066 15.995 -31.658 1.00 30.05 247 LYS A O 1
ATOM 2066 N N . VAL A 1 248 ? 27.451 15.788 -30.086 1.00 28.22 248 VAL A N 1
ATOM 2067 C CA . VAL A 1 248 ? 26.280 16.387 -30.763 1.00 28.22 248 VAL A CA 1
ATOM 2068 C C . VAL A 1 248 ? 25.484 15.500 -31.734 1.00 28.22 248 VAL A C 1
ATOM 2070 O O . VAL A 1 248 ? 25.879 15.185 -32.850 1.00 28.22 248 VAL A O 1
ATOM 2073 N N . ARG A 1 249 ? 24.261 15.221 -31.270 1.00 32.09 249 ARG A N 1
ATOM 2074 C CA . ARG A 1 249 ? 23.050 14.860 -32.010 1.00 32.09 249 ARG A CA 1
ATOM 2075 C C . ARG A 1 249 ? 22.761 15.928 -33.079 1.00 32.09 249 ARG A C 1
ATOM 2077 O O . ARG A 1 249 ? 22.415 17.053 -32.726 1.00 32.09 249 ARG A O 1
ATOM 2084 N N . GLN A 1 250 ? 22.858 15.583 -34.362 1.00 28.12 250 GLN A N 1
ATOM 2085 C CA . GLN A 1 250 ? 22.131 16.275 -35.429 1.00 28.12 250 GLN A CA 1
ATOM 2086 C C . GLN A 1 250 ? 21.437 15.256 -36.331 1.00 28.12 250 GLN A C 1
ATOM 2088 O O . GLN A 1 250 ? 22.023 14.269 -36.767 1.00 28.12 250 GLN A O 1
ATOM 2093 N N . VAL A 1 251 ? 20.153 15.524 -36.536 1.00 31.73 251 VAL A N 1
ATOM 2094 C CA . VAL A 1 251 ? 19.187 14.770 -37.333 1.00 31.73 251 VAL A CA 1
ATOM 2095 C C . VAL A 1 251 ? 19.294 15.230 -38.790 1.00 31.73 251 VAL A C 1
ATOM 2097 O O . VAL A 1 251 ? 19.268 16.441 -39.016 1.00 31.73 251 VAL A O 1
ATOM 2100 N N . PRO A 1 252 ? 19.330 14.335 -39.792 1.00 28.56 252 PRO A N 1
ATOM 2101 C CA . PRO A 1 252 ? 18.970 14.708 -41.150 1.00 28.56 252 PRO A CA 1
ATOM 2102 C C . PRO A 1 252 ? 17.445 14.670 -41.287 1.00 28.56 252 PRO A C 1
ATOM 2104 O O . PRO A 1 252 ? 16.821 13.613 -41.213 1.00 28.56 252 PRO A O 1
ATOM 2107 N N . VAL A 1 253 ? 16.848 15.843 -41.496 1.00 34.56 253 VAL A N 1
ATOM 2108 C CA . VAL A 1 253 ? 15.508 15.978 -42.075 1.00 34.56 253 VAL A CA 1
ATOM 2109 C C . VAL A 1 253 ? 15.616 15.648 -43.562 1.00 34.56 253 VAL A C 1
ATOM 2111 O O . VAL A 1 253 ? 16.432 16.244 -44.263 1.00 34.56 253 VAL A O 1
ATOM 2114 N N . ALA A 1 254 ? 14.779 14.738 -44.055 1.00 32.31 254 ALA A N 1
ATOM 2115 C CA . ALA A 1 254 ? 14.493 14.636 -45.480 1.00 32.31 254 ALA A CA 1
ATOM 2116 C C . ALA A 1 254 ? 13.304 15.557 -45.809 1.00 32.31 254 ALA A C 1
ATOM 2118 O O . ALA A 1 254 ? 12.230 15.362 -45.237 1.00 32.31 254 ALA A O 1
ATOM 2119 N N . PRO A 1 255 ? 13.437 16.544 -46.713 1.00 32.22 255 PRO A N 1
ATOM 2120 C CA . PRO A 1 255 ? 12.282 17.179 -47.321 1.00 32.22 255 PRO A CA 1
ATOM 2121 C C . PRO A 1 255 ? 11.746 16.276 -48.432 1.00 32.22 255 PRO A C 1
ATOM 2123 O O . PRO A 1 255 ? 12.453 15.932 -49.383 1.00 32.22 255 PRO A O 1
ATOM 2126 N N . SER A 1 256 ? 10.473 15.919 -48.307 1.00 34.72 256 SER A N 1
ATOM 2127 C CA . SER A 1 256 ? 9.642 15.476 -49.414 1.00 34.72 256 SER A CA 1
ATOM 2128 C C . SER A 1 256 ? 9.612 16.547 -50.507 1.00 34.72 256 SER A C 1
ATOM 2130 O O . SER A 1 256 ? 9.504 17.748 -50.249 1.00 34.72 256 SER A O 1
ATOM 2132 N N . VAL A 1 257 ? 9.711 16.087 -51.752 1.00 33.31 257 VAL A N 1
ATOM 2133 C CA . VAL A 1 257 ? 9.416 16.876 -52.948 1.00 33.31 257 VAL A CA 1
ATOM 2134 C C . VAL A 1 257 ? 7.986 17.403 -52.834 1.00 33.31 257 VAL A C 1
ATOM 2136 O O . VAL A 1 257 ? 7.067 16.671 -52.468 1.00 33.31 257 VAL A O 1
ATOM 2139 N N . GLY A 1 258 ? 7.841 18.706 -53.068 1.00 29.14 258 GLY A N 1
ATOM 2140 C CA . GLY A 1 258 ? 6.668 19.472 -52.685 1.00 29.14 258 GLY A CA 1
ATOM 2141 C C . GLY A 1 258 ? 5.444 19.318 -53.580 1.00 29.14 258 GLY A C 1
ATOM 2142 O O . GLY A 1 258 ? 5.497 18.807 -54.693 1.00 29.14 258 GLY A O 1
ATOM 2143 N N . THR A 1 259 ? 4.344 19.879 -53.085 1.00 28.31 259 THR A N 1
ATOM 2144 C CA . THR A 1 259 ? 3.424 20.722 -53.856 1.00 28.31 259 THR A CA 1
ATOM 2145 C C . THR A 1 259 ? 2.757 21.691 -52.869 1.00 28.31 259 THR A C 1
ATOM 2147 O O . THR A 1 259 ? 2.008 21.286 -51.985 1.00 28.31 259 THR A O 1
ATOM 2150 N N . THR A 1 260 ? 3.097 22.975 -52.987 1.00 31.27 260 THR A N 1
ATOM 2151 C CA . THR A 1 260 ? 2.396 24.149 -52.429 1.00 31.27 260 THR A CA 1
ATOM 2152 C C . THR A 1 260 ? 0.968 24.200 -53.003 1.00 31.27 260 THR A C 1
ATOM 2154 O O . THR A 1 260 ? 0.816 23.976 -54.199 1.00 31.27 260 THR A O 1
ATOM 2157 N N . GLY A 1 261 ? -0.121 24.341 -52.229 1.00 27.64 261 GLY A N 1
ATOM 2158 C CA . GLY A 1 261 ? -0.617 25.588 -51.604 1.00 27.64 261 GLY A CA 1
ATOM 2159 C C . GLY A 1 261 ? -1.000 26.631 -52.673 1.00 27.64 261 GLY A C 1
ATOM 2160 O O . GLY A 1 261 ? -0.169 26.906 -53.525 1.00 27.64 261 GLY A O 1
ATOM 2161 N N . ASN A 1 262 ? -2.149 27.314 -52.725 1.00 28.41 262 ASN A N 1
ATOM 2162 C CA . ASN A 1 262 ? -3.291 27.544 -51.829 1.00 28.41 262 ASN A CA 1
ATOM 2163 C C . ASN A 1 262 ? -4.326 28.435 -52.588 1.00 28.41 262 ASN A C 1
ATOM 2165 O O . ASN A 1 262 ? -3.994 28.943 -53.658 1.00 28.41 262 ASN A O 1
ATOM 2169 N N . LEU A 1 263 ? -5.460 28.743 -51.922 1.00 28.78 263 LEU A N 1
ATOM 2170 C CA . LEU A 1 263 ? -6.465 29.823 -52.152 1.00 28.78 263 LEU A CA 1
ATOM 2171 C C . LEU A 1 263 ? -7.685 29.404 -53.005 1.00 28.78 263 LEU A C 1
ATOM 2173 O O . LEU A 1 263 ? -7.509 28.864 -54.084 1.00 28.78 263 LEU A O 1
ATOM 2177 N N . SER A 1 264 ? -8.953 29.631 -52.634 1.00 30.72 264 SER A N 1
ATOM 2178 C CA . SER A 1 264 ? -9.588 30.512 -51.633 1.00 30.72 264 SER A CA 1
ATOM 2179 C C . SER A 1 264 ? -11.053 30.053 -51.359 1.00 30.72 264 SER A C 1
ATOM 2181 O O . SER A 1 264 ? -11.485 29.078 -51.975 1.00 30.72 264 SER A O 1
ATOM 2183 N N . PRO A 1 265 ? -11.806 30.694 -50.435 1.00 41.12 265 PRO A N 1
ATOM 2184 C CA . PRO A 1 265 ? -13.059 30.190 -49.862 1.00 41.12 265 PRO A CA 1
ATOM 2185 C C . PRO A 1 265 ? -14.312 30.724 -50.570 1.00 41.12 265 PRO A C 1
ATOM 2187 O O . PRO A 1 265 ? -14.310 31.868 -50.998 1.00 41.12 265 PRO A O 1
ATOM 2190 N N . ASP A 1 266 ? -15.400 29.949 -50.565 1.00 28.75 266 ASP A N 1
ATOM 2191 C CA . ASP A 1 266 ? -16.768 30.455 -50.731 1.00 28.75 266 ASP A CA 1
ATOM 2192 C C . ASP A 1 266 ? -17.752 29.555 -49.954 1.00 28.75 266 ASP A C 1
ATOM 2194 O O . ASP A 1 266 ? -17.764 28.333 -50.093 1.00 28.75 266 ASP A O 1
ATOM 2198 N N . SER A 1 267 ? -18.547 30.174 -49.079 1.00 29.95 267 SER A N 1
ATOM 2199 C CA . SER A 1 267 ? -19.832 29.642 -48.568 1.00 29.95 267 SER A CA 1
ATOM 2200 C C . SER A 1 267 ? -20.954 30.101 -49.528 1.00 29.95 267 SER A C 1
ATOM 2202 O O . SER A 1 267 ? -20.630 30.867 -50.436 1.00 29.95 267 SER A O 1
ATOM 2204 N N . PRO A 1 268 ? -22.269 29.830 -49.333 1.00 44.97 268 PRO A N 1
ATOM 2205 C CA . PRO A 1 268 ? -22.997 29.009 -48.345 1.00 44.97 268 PRO A CA 1
ATOM 2206 C C . PRO A 1 268 ? -24.076 28.108 -49.030 1.00 44.97 268 PRO A C 1
ATOM 2208 O O . PRO A 1 268 ? -23.948 27.839 -50.219 1.00 44.97 268 PRO A O 1
ATOM 2211 N N . ILE A 1 269 ? -25.169 27.763 -48.311 1.00 28.36 269 ILE A N 1
ATOM 2212 C CA . ILE A 1 269 ? -26.472 27.188 -48.769 1.00 28.36 269 ILE A CA 1
ATOM 2213 C C . ILE A 1 269 ? -26.508 25.644 -48.595 1.00 28.36 269 ILE A C 1
ATOM 2215 O O . ILE A 1 269 ? -25.623 24.958 -49.078 1.00 28.36 269 ILE A O 1
ATOM 2219 N N . ASP A 1 270 ? -27.420 24.974 -47.879 1.00 28.34 270 ASP A N 1
ATOM 2220 C CA . ASP A 1 270 ? -28.788 25.280 -47.455 1.00 28.34 270 ASP A CA 1
ATOM 2221 C C . ASP A 1 270 ? -29.184 24.457 -46.210 1.00 28.34 270 ASP A C 1
ATOM 2223 O O . ASP A 1 270 ? -28.746 23.321 -46.019 1.00 28.34 270 ASP A O 1
ATOM 2227 N N . SER A 1 271 ? -30.081 25.016 -45.394 1.00 30.16 271 SER A N 1
ATOM 2228 C CA . SER A 1 271 ? -30.931 24.239 -44.476 1.00 30.16 271 SER A CA 1
ATOM 2229 C C . SER A 1 271 ? -32.106 23.638 -45.264 1.00 30.16 271 SER A C 1
ATOM 2231 O O . SER A 1 271 ? -32.491 24.189 -46.291 1.00 30.16 271 SER A O 1
ATOM 2233 N N . PRO A 1 272 ? -32.782 22.597 -44.748 1.00 32.59 272 PRO A N 1
ATOM 2234 C CA . PRO A 1 272 ? -34.061 22.935 -44.136 1.00 32.59 272 PRO A CA 1
ATOM 2235 C C . PRO A 1 272 ? -34.377 22.159 -42.854 1.00 32.59 272 PRO A C 1
ATOM 2237 O O . PRO A 1 272 ? -34.322 20.936 -42.763 1.00 32.59 272 PRO A O 1
ATOM 2240 N N . THR A 1 273 ? -34.809 22.948 -41.879 1.00 28.28 273 THR A N 1
ATOM 2241 C CA . THR A 1 273 ? -35.895 22.707 -40.930 1.00 28.28 273 THR A CA 1
ATOM 2242 C C . THR A 1 273 ? -36.866 21.592 -41.333 1.00 28.28 273 THR A C 1
ATOM 2244 O O . THR A 1 273 ? -37.520 21.687 -42.365 1.00 28.28 273 THR A O 1
ATOM 2247 N N . THR A 1 274 ? -37.102 20.627 -40.441 1.00 31.28 274 THR A N 1
ATOM 2248 C CA . THR A 1 274 ? -38.464 20.169 -40.105 1.00 31.28 274 THR A CA 1
ATOM 2249 C C . THR A 1 274 ? -38.468 19.634 -38.674 1.00 31.28 274 THR A C 1
ATOM 2251 O O . THR A 1 274 ? -37.877 18.605 -38.360 1.00 31.28 274 THR A O 1
ATOM 2254 N N . GLN A 1 275 ? -39.147 20.371 -37.798 1.00 30.59 275 GLN A N 1
ATOM 2255 C CA . GLN A 1 275 ? -39.638 19.882 -36.516 1.00 30.59 275 GLN A CA 1
ATOM 2256 C C . GLN A 1 275 ? -40.713 18.820 -36.767 1.00 30.59 275 GLN A C 1
ATOM 2258 O O . GLN A 1 275 ? -41.597 19.063 -37.579 1.00 30.59 275 GLN A O 1
ATOM 2263 N N . PHE A 1 276 ? -40.735 17.730 -35.999 1.00 29.27 276 PHE A N 1
ATOM 2264 C CA . PHE A 1 276 ? -42.005 17.180 -35.520 1.00 29.27 276 PHE A CA 1
ATOM 2265 C C . PHE A 1 276 ? -41.817 16.427 -34.199 1.00 29.27 276 PHE A C 1
ATOM 2267 O O . PHE A 1 276 ? -41.099 15.440 -34.082 1.00 29.27 276 PHE A O 1
ATOM 2274 N N . SER A 1 277 ? -42.515 16.940 -33.195 1.00 31.22 277 SER A N 1
ATOM 2275 C CA . SER A 1 277 ? -42.865 16.314 -31.927 1.00 31.22 277 SER A CA 1
ATOM 2276 C C . SER A 1 277 ? -43.565 14.956 -32.104 1.00 31.22 277 SER A C 1
ATOM 2278 O O . SER A 1 277 ? -44.471 14.875 -32.933 1.00 31.22 277 SER A O 1
ATOM 2280 N N . LYS A 1 278 ? -43.321 13.978 -31.217 1.00 31.94 278 LYS A N 1
ATOM 2281 C CA . LYS A 1 278 ? -44.354 13.481 -30.279 1.00 31.94 278 LYS A CA 1
ATOM 2282 C C . LYS A 1 278 ? -43.874 12.368 -29.341 1.00 31.94 278 LYS A C 1
ATOM 2284 O O . LYS A 1 278 ? -43.198 11.419 -29.702 1.00 31.94 278 LYS A O 1
ATOM 2289 N N . THR A 1 279 ? -44.344 12.554 -28.122 1.00 33.25 279 THR A N 1
ATOM 2290 C CA . THR A 1 279 ? -44.413 11.744 -26.911 1.00 33.25 279 THR A CA 1
ATOM 2291 C C . THR A 1 279 ? -45.049 10.346 -27.081 1.00 33.25 279 THR A C 1
ATOM 2293 O O . THR A 1 279 ? -45.977 10.193 -27.870 1.00 33.25 279 THR A O 1
ATOM 2296 N N . ARG A 1 280 ? -44.676 9.435 -26.157 1.00 33.06 280 ARG A N 1
ATOM 2297 C CA . ARG A 1 280 ? -45.427 8.277 -25.593 1.00 33.06 280 ARG A CA 1
ATOM 2298 C C . ARG A 1 280 ? -45.629 7.019 -26.463 1.00 33.06 280 ARG A C 1
ATOM 2300 O O . ARG A 1 280 ? -46.496 6.994 -27.329 1.00 33.06 280 ARG A O 1
ATOM 2307 N N . LYS A 1 281 ? -45.041 5.900 -26.029 1.00 41.03 281 LYS A N 1
ATOM 2308 C CA . LYS A 1 281 ? -45.613 4.975 -25.029 1.00 41.03 281 LYS A CA 1
ATOM 2309 C C . LYS A 1 281 ? -44.497 4.224 -24.316 1.00 41.03 281 LYS A C 1
ATOM 2311 O O . LYS A 1 281 ? -43.453 4.019 -24.965 1.00 41.03 281 LYS A O 1
#

Secondary structure (DSSP, 8-state):
----GGG-----------HHHHHHHHHHHS-HHHHHHHHTSTTGGGGSS--PPP-HHHHHHHHTTEE---S---SSEEEEEETTEEEEEEHHHHHHHHTPPP----PPPPTT---HHHHHHSS-TT---BHHHHHHHHHHS-GGGS-HHHHHHHHHHHHIIIIIS---TTSBP-HHHHHHTTSHHHHHHS-HHHHHHHHHHHHHHHHHHHHHHHHHHHHHHHS--------------SS-------------PPPPPP-----------------------

Mean predicted aligned error: 15.15 Å

InterPro domains:
  IPR015410 Domain of unknown function DUF1985 [PF09331] (63-202)

Sequence (281 aa):
MYFRYADHFPSRISSMCKLSSVVKAIEEKLTKRQLSMFKKDIFGHFLECRSFPFSGVILHNLLLRQVAHEEDSREDQLWFQIDEHLIRLSIVEWCLVTGLSFGVDTNKKNDEMEQRLRNTYFGGVHRKINVNQFDAVFKELKFEEIDDMDALKIALFYFTDRVLNARKNHCQINFDWLDQVDDIQYFRKRPWGLLSWEMIYESLDNALFEKDEKFKKTRLNESPRLGATGCLSPEAWCDRLPVAPSKVRQVPVAPSVGTTGNLSPDSPIDSPTTQFSKTRK